Protein AF-A0A344UJJ6-F1 (afdb_monomer)

Solvent-accessible surface area (backbone atoms only — not comparable to full-atom values): 13441 Å² total; per-residue (Å²): 138,89,81,87,84,79,90,80,88,81,85,87,87,80,89,83,91,79,90,83,85,87,83,86,82,86,82,82,92,83,84,84,88,84,90,86,80,86,83,82,77,97,69,90,75,81,81,80,82,74,81,70,75,80,75,75,78,79,76,82,76,77,86,69,76,58,82,85,71,56,74,77,72,67,88,61,58,63,59,53,31,53,53,41,18,63,41,54,74,47,93,35,86,46,71,68,50,46,52,48,44,26,68,74,27,29,56,62,60,29,60,55,36,45,34,71,69,66,45,52,72,75,77,42,32,84,37,51,45,68,70,58,51,55,49,27,62,77,68,72,41,60,34,51,44,70,34,19,47,43,46,52,50,52,47,52,52,48,50,52,33,39,70,64,53,44,88,50,24,61,59,53,37,61,42,59,31,76,93,54,78,60,35,19,46,56,64,36,41,77,38,72,68,36,35,52,55,44,50,52,50,49,50,32,52,65,76,63,63,73,132

Secondary structure (DSSP, 8-state):
----------PPP-------PPPPPP-----------PPPP------------TTGGGSS------GGGS----S-HHHHHHHHHHHHTS---SHHHHHHHHHT---THHHHHHHHTT--TTTTTTTS-HHHHHHHHHHTPPPPHHHHHHHHHHHHHHHHHHHHSGGGHHHHTTS-BGGGTTB-HHHHTTSHHHHHHHHHHHHHHHTT---

Organism: NCBI:txid2202141

Mean predicted aligned error: 15.82 Å

Sequence (211 aa):
MANCWSSKRWPKSASGCRHHGFARSRAAWTGRHDRRAGLPRPGKMPILNRQLPMEAAMSQALFKPDADALPEQPRAPALRFARLSRIIGHKVRSDLELARYVADGADTGLIDHLAGEGLTRKELEFVIPARTLSHRIKKHEKLSRDESERGVRVASLLVLAQQVLGEEAAGWLRQPLRRLDEQSPLQMAQTEQGARLVENLLIQIDEGYVA

InterPro domains:
  IPR011979 Antitoxin Xre [TIGR02293] (85-211)
  IPR024467 Antitoxin Xre/MbcA/ParS-like, toxin-binding domain [PF09722] (161-208)
  IPR046847 Antitoxin Xre-like, helix-turn-helix domain [PF20432] (98-155)

Foldseek 3Di:
DDDDDDDDDDDDDDDDDDDDDDDDDDDDDDDDDDDDDDDDDDDDDDPPPPPDPPPPPPPDDPPDPPPVPPPPDPPPVQQLQVQLCQLQVHRDRDVVRLLVCLQVAGFLCSLVSLVVLVDDVVLLCLLPNPVRSVVCVVVVHGHHSSSSVLSSLSSSQLSLLCVQPNSCSNVQQCAQDVVLVRHGLSRLSSDPVSSVVSSVVSVCSNVVVDD

pLDDT: mean 76.38, std 25.53, range [30.81, 98.5]

Radius of gyration: 30.41 Å; Cα contacts (8 Å, |Δi|>4): 158; chains: 1; bounding box: 67×74×77 Å

Structure (mmCIF, N/CA/C/O backbone):
data_AF-A0A344UJJ6-F1
#
_entry.id   AF-A0A344UJJ6-F1
#
loop_
_atom_site.group_PDB
_atom_site.id
_atom_site.type_symbol
_atom_site.label_atom_id
_atom_site.label_alt_id
_atom_site.label_comp_id
_atom_site.label_asym_id
_atom_site.label_entity_id
_atom_site.label_seq_id
_atom_site.pdbx_PDB_ins_code
_atom_site.Cartn_x
_atom_site.Cartn_y
_atom_site.Cartn_z
_atom_site.occupancy
_atom_site.B_iso_or_equiv
_atom_site.auth_seq_id
_atom_site.auth_comp_id
_atom_site.auth_asym_id
_atom_site.auth_atom_id
_atom_site.pdbx_PDB_model_num
ATOM 1 N N . MET A 1 1 ? 30.897 17.470 -15.909 1.00 37.03 1 MET A N 1
ATOM 2 C CA . MET A 1 1 ? 30.588 16.818 -17.198 1.00 37.03 1 MET A CA 1
ATOM 3 C C . MET A 1 1 ? 29.108 16.489 -17.203 1.00 37.03 1 MET A C 1
ATOM 5 O O . MET A 1 1 ? 28.638 15.854 -16.271 1.00 37.03 1 MET A O 1
ATOM 9 N N . ALA A 1 2 ? 28.386 17.058 -18.164 1.00 36.69 2 ALA A N 1
ATOM 10 C CA . ALA A 1 2 ? 26.937 16.998 -18.307 1.00 36.69 2 ALA A CA 1
ATOM 11 C C . ALA A 1 2 ? 26.485 15.703 -18.996 1.00 36.69 2 ALA A C 1
ATOM 13 O O . ALA A 1 2 ? 27.189 15.240 -19.880 1.00 36.69 2 ALA A O 1
ATOM 14 N N . ASN A 1 3 ? 25.296 15.207 -18.643 1.00 35.28 3 ASN A N 1
ATOM 15 C CA . ASN A 1 3 ? 24.428 14.328 -19.442 1.00 35.28 3 ASN A CA 1
ATOM 16 C C . ASN A 1 3 ? 22.998 14.633 -18.945 1.00 35.28 3 ASN A C 1
ATOM 18 O O . ASN A 1 3 ? 22.653 14.252 -17.837 1.00 35.28 3 ASN A O 1
ATOM 22 N N . CYS A 1 4 ? 22.192 15.525 -19.530 1.00 30.81 4 CYS A N 1
ATOM 23 C CA . CYS A 1 4 ? 21.679 15.622 -20.900 1.00 30.81 4 CYS A CA 1
ATOM 24 C C . CYS A 1 4 ? 20.851 14.392 -21.311 1.00 30.81 4 CYS A C 1
ATOM 26 O O . CYS A 1 4 ? 21.274 13.586 -22.132 1.00 30.81 4 CYS A O 1
ATOM 28 N N . TRP A 1 5 ? 19.650 14.258 -20.737 1.00 34.66 5 TRP A N 1
ATOM 29 C CA . TRP A 1 5 ? 18.584 13.463 -21.345 1.00 34.66 5 TRP A CA 1
ATOM 30 C C . TRP A 1 5 ? 17.648 14.383 -22.125 1.00 34.66 5 TRP A C 1
ATOM 32 O O . TRP A 1 5 ? 16.979 15.266 -21.592 1.00 34.66 5 TRP A O 1
ATOM 42 N N . SER A 1 6 ? 17.736 14.199 -23.437 1.00 33.12 6 SER A N 1
ATOM 43 C CA . SER A 1 6 ? 17.148 14.996 -24.499 1.00 33.12 6 SER A CA 1
ATOM 44 C C . SER A 1 6 ? 15.635 14.794 -24.588 1.00 33.12 6 SER A C 1
ATOM 46 O O . SER A 1 6 ? 15.123 13.675 -24.549 1.00 33.12 6 SER A O 1
ATOM 48 N N . SER A 1 7 ? 14.929 15.906 -24.757 1.00 40.22 7 SER A N 1
ATOM 49 C CA . SER A 1 7 ? 13.508 15.993 -25.056 1.00 40.22 7 SER A CA 1
ATOM 50 C C . SER A 1 7 ? 13.191 15.377 -26.424 1.00 40.22 7 SER A C 1
ATOM 52 O O . SER A 1 7 ? 13.615 15.874 -27.465 1.00 40.22 7 SER A O 1
ATOM 54 N N . LYS A 1 8 ? 12.371 14.319 -26.455 1.00 36.88 8 LYS A N 1
ATOM 55 C CA . LYS A 1 8 ? 11.739 13.845 -27.696 1.00 36.88 8 LYS A CA 1
ATOM 56 C C . LYS A 1 8 ? 10.236 14.091 -27.659 1.00 36.88 8 LYS A C 1
ATOM 58 O O . LYS A 1 8 ? 9.458 13.3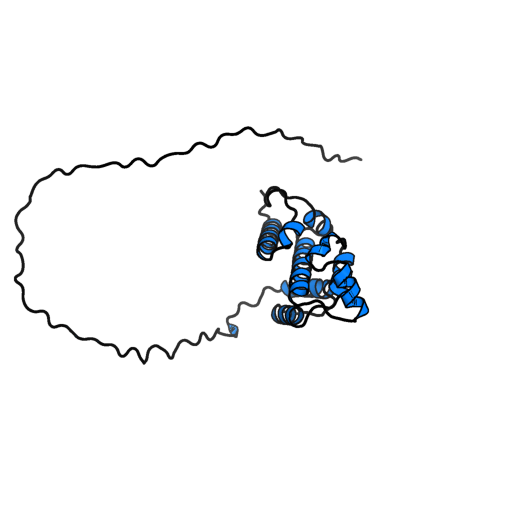23 -27.109 1.00 36.88 8 LYS A O 1
ATOM 63 N N . ARG A 1 9 ? 9.859 15.201 -28.291 1.00 34.03 9 ARG A N 1
ATOM 64 C CA . ARG A 1 9 ? 8.507 15.559 -28.731 1.00 34.03 9 ARG A CA 1
ATOM 65 C C . ARG A 1 9 ? 8.073 14.584 -29.835 1.00 34.03 9 ARG A C 1
ATOM 67 O O . ARG A 1 9 ? 8.786 14.464 -30.825 1.00 34.03 9 ARG A O 1
ATOM 74 N N . TRP A 1 10 ? 6.925 13.923 -29.681 1.00 33.66 10 TRP A N 1
ATOM 75 C CA . TRP A 1 10 ? 6.302 13.094 -30.726 1.00 33.66 10 TRP A CA 1
ATOM 76 C C . TRP A 1 10 ? 4.916 13.637 -31.124 1.00 33.66 10 TRP A C 1
ATOM 78 O O . TRP A 1 10 ? 4.274 14.300 -30.305 1.00 33.66 10 TRP A O 1
ATOM 88 N N . PRO A 1 11 ? 4.476 13.432 -32.383 1.00 32.62 11 PRO A N 1
ATOM 89 C CA . PRO A 1 11 ? 3.376 14.171 -32.996 1.00 32.62 11 PRO A CA 1
ATOM 90 C C . PRO A 1 11 ? 1.996 13.521 -32.800 1.00 32.62 11 PRO A C 1
ATOM 92 O O . PRO A 1 11 ? 1.871 12.335 -32.506 1.00 32.62 11 PRO A O 1
ATOM 95 N N . LYS A 1 12 ? 0.958 14.348 -32.983 1.00 33.66 12 LYS A N 1
ATOM 96 C CA . LYS A 1 12 ? -0.473 14.031 -32.859 1.00 33.66 12 LYS A CA 1
ATOM 97 C C . LYS A 1 12 ? -0.954 13.064 -33.954 1.00 33.66 12 LYS A C 1
ATOM 99 O O . LYS A 1 12 ? -0.529 13.157 -35.101 1.00 33.66 12 LYS A O 1
ATOM 104 N N . SER A 1 13 ? -1.867 12.177 -33.568 1.00 36.19 13 SER A N 1
ATOM 105 C CA . SER A 1 13 ? -2.539 11.157 -34.378 1.00 36.19 13 SER A CA 1
ATOM 106 C C . SER A 1 13 ? -3.655 11.714 -35.277 1.00 36.19 13 SER A C 1
ATOM 108 O O . SER A 1 13 ? -4.274 12.730 -34.960 1.00 36.19 13 SER A O 1
ATOM 110 N N . ALA A 1 14 ? -3.956 10.990 -36.363 1.00 32.59 14 ALA A N 1
ATOM 111 C CA . ALA A 1 14 ? -5.193 11.108 -37.138 1.00 32.59 14 ALA A CA 1
ATOM 112 C C . ALA A 1 14 ? -5.744 9.707 -37.498 1.00 32.59 14 ALA A C 1
ATOM 114 O O . ALA A 1 14 ? -5.115 8.946 -38.226 1.00 32.59 14 ALA A O 1
ATOM 115 N N . SER A 1 15 ? -6.885 9.390 -36.874 1.00 38.78 15 SER A N 1
ATOM 116 C CA . SER A 1 15 ? -8.083 8.660 -37.343 1.00 38.78 15 SER A CA 1
ATOM 117 C C . SER A 1 15 ? -8.029 7.600 -38.464 1.00 38.78 15 SER A C 1
ATOM 119 O O . SER A 1 15 ? -7.635 7.865 -39.596 1.00 38.78 15 SER A O 1
ATOM 121 N N . GLY A 1 16 ? -8.689 6.456 -38.203 1.00 30.94 16 GLY A N 1
ATOM 122 C CA . GLY A 1 16 ? -9.274 5.616 -39.259 1.00 30.94 16 GLY A CA 1
ATOM 123 C C . GLY A 1 16 ? -9.701 4.202 -38.841 1.00 30.94 16 GLY A C 1
ATOM 124 O O . GLY A 1 16 ? -9.012 3.244 -39.167 1.00 30.94 16 GLY A O 1
ATOM 125 N N . CYS A 1 17 ? -10.862 4.046 -38.193 1.00 31.98 17 CYS A N 1
ATOM 126 C CA . CYS A 1 17 ? -11.527 2.743 -38.040 1.00 31.98 17 CYS A CA 1
ATOM 127 C C . CYS A 1 17 ? -12.340 2.409 -39.304 1.00 31.98 17 CYS A C 1
ATOM 129 O O . CYS A 1 17 ? -13.147 3.226 -39.750 1.00 31.98 17 CYS A O 1
ATOM 131 N N . ARG A 1 18 ? -12.178 1.201 -39.861 1.00 35.22 18 ARG A N 1
ATOM 132 C CA . ARG A 1 18 ? -13.075 0.631 -40.881 1.00 35.22 18 ARG A CA 1
ATOM 133 C C . ARG A 1 18 ? -13.462 -0.803 -40.519 1.00 35.22 18 ARG A C 1
ATOM 135 O O . ARG A 1 18 ? -12.611 -1.630 -40.212 1.00 35.22 18 ARG A O 1
ATOM 142 N N . HIS A 1 19 ? -14.769 -1.051 -40.562 1.00 35.38 19 HIS A N 1
ATOM 143 C CA . HIS A 1 19 ? -15.435 -2.337 -40.375 1.00 35.38 19 HIS A CA 1
ATOM 144 C C . HIS A 1 19 ? -15.245 -3.253 -41.593 1.00 35.38 19 HIS A C 1
ATOM 146 O O . HIS A 1 19 ? -15.374 -2.791 -42.726 1.00 35.38 19 HIS A O 1
ATOM 152 N N . HIS A 1 20 ? -15.055 -4.557 -41.366 1.00 35.50 20 HIS A N 1
ATOM 153 C CA . HIS A 1 20 ? -15.231 -5.584 -42.397 1.00 35.50 20 HIS A CA 1
ATOM 154 C C . HIS A 1 20 ? -16.380 -6.530 -42.037 1.00 35.50 20 HIS A C 1
ATOM 156 O O . HIS A 1 20 ? -16.407 -7.132 -40.965 1.00 35.50 20 HIS A O 1
ATOM 162 N N . GLY A 1 21 ? -17.344 -6.608 -42.959 1.00 31.77 21 GLY A N 1
ATOM 163 C CA . GLY A 1 21 ? -18.509 -7.481 -42.916 1.00 31.77 21 GLY A CA 1
ATOM 164 C C . GLY A 1 21 ? -18.205 -8.913 -43.362 1.00 31.77 21 GLY A C 1
ATOM 165 O O . GLY A 1 21 ? -17.334 -9.163 -44.192 1.00 31.77 21 GLY A O 1
ATOM 166 N N . PHE A 1 22 ? -18.971 -9.847 -42.801 1.00 31.22 22 PHE A N 1
ATOM 167 C CA . PHE A 1 22 ? -18.938 -11.278 -43.089 1.00 31.22 22 PHE A CA 1
ATOM 168 C C . PHE A 1 22 ? -19.845 -11.606 -44.289 1.00 31.22 22 PHE A C 1
ATOM 170 O O . PHE A 1 22 ? -21.060 -11.406 -44.229 1.00 31.22 22 PHE A O 1
ATOM 177 N N . ALA A 1 23 ? -19.269 -12.142 -45.368 1.00 35.50 23 ALA A N 1
ATOM 178 C CA . ALA A 1 23 ? -19.998 -12.666 -46.522 1.00 35.50 23 ALA A CA 1
ATOM 179 C C . ALA A 1 23 ? -20.348 -14.153 -46.318 1.00 35.50 23 ALA A C 1
ATOM 181 O O . ALA A 1 23 ? -19.487 -14.969 -45.995 1.00 35.50 23 ALA A O 1
ATOM 182 N N . ARG A 1 24 ? -21.623 -14.515 -46.524 1.00 34.66 24 ARG A N 1
ATOM 183 C CA . ARG A 1 24 ? -22.104 -15.907 -46.567 1.00 34.66 24 ARG A CA 1
ATOM 184 C C . ARG A 1 24 ? -21.959 -16.447 -47.989 1.00 34.66 24 ARG A C 1
ATOM 186 O O . ARG A 1 24 ? -22.612 -15.930 -48.892 1.00 34.66 24 ARG A O 1
ATOM 193 N N . SER A 1 25 ? -21.195 -17.523 -48.168 1.00 33.84 25 SER A N 1
ATOM 194 C CA . SER A 1 25 ? -21.176 -18.292 -49.419 1.00 33.84 25 SER A CA 1
ATOM 195 C C . SER A 1 25 ? -22.074 -19.522 -49.311 1.00 33.84 25 SER A C 1
ATOM 197 O O . SER A 1 25 ? -21.877 -20.384 -48.457 1.00 33.84 25 SER A O 1
ATOM 199 N N . ARG A 1 26 ? -23.073 -19.581 -50.198 1.00 34.94 26 ARG A N 1
ATOM 200 C CA . ARG A 1 26 ? -23.853 -20.777 -50.533 1.00 34.94 26 ARG A CA 1
ATOM 201 C C . ARG A 1 26 ? -23.037 -21.607 -51.521 1.00 34.94 26 ARG A C 1
ATOM 203 O O . ARG A 1 26 ? -22.656 -21.078 -52.559 1.00 34.94 26 ARG A O 1
ATOM 210 N N . ALA A 1 27 ? -22.835 -22.890 -51.240 1.00 36.38 27 ALA A N 1
ATOM 211 C CA . ALA A 1 27 ? -22.372 -23.851 -52.235 1.00 36.38 27 ALA A CA 1
ATOM 212 C C . ALA A 1 27 ? -23.462 -24.900 -52.460 1.00 36.38 27 ALA A C 1
ATOM 214 O O . ALA A 1 27 ? -23.989 -25.501 -51.523 1.00 36.38 27 ALA A O 1
ATOM 215 N N . ALA A 1 28 ? -23.836 -25.011 -53.729 1.00 34.47 28 ALA A N 1
ATOM 216 C CA . ALA A 1 28 ? -24.931 -25.797 -54.249 1.00 34.47 28 ALA A CA 1
ATOM 217 C C . ALA A 1 28 ? -24.585 -27.288 -54.344 1.00 34.47 28 ALA A C 1
ATOM 219 O O . ALA A 1 28 ? -23.447 -27.686 -54.579 1.00 34.47 28 ALA A O 1
ATOM 220 N N . TRP A 1 29 ? -25.634 -28.089 -54.191 1.00 31.80 29 TRP A N 1
ATOM 221 C CA . TRP A 1 29 ? -25.681 -29.525 -54.405 1.00 31.80 29 TRP A CA 1
ATOM 222 C C . TRP A 1 29 ? -25.605 -29.896 -55.891 1.00 31.80 29 TRP A C 1
ATOM 224 O O . TRP A 1 29 ? -26.448 -29.462 -56.669 1.00 31.80 29 TRP A O 1
ATOM 234 N N . THR A 1 30 ? -24.688 -30.800 -56.237 1.00 40.25 30 THR A N 1
ATOM 235 C CA . THR A 1 30 ? -24.755 -31.748 -57.370 1.00 40.25 30 THR A CA 1
ATOM 236 C C . THR A 1 30 ? -23.859 -32.936 -56.977 1.00 40.25 30 THR A C 1
ATOM 238 O O . THR A 1 30 ? -22.789 -32.701 -56.438 1.00 40.25 30 THR A O 1
ATOM 241 N N . GLY A 1 31 ? -24.148 -34.225 -57.125 1.00 33.94 31 GLY A N 1
ATOM 242 C CA . GLY A 1 31 ? -25.310 -35.005 -57.516 1.00 33.94 31 GLY A CA 1
ATOM 243 C C . GLY A 1 31 ? -24.887 -36.489 -57.564 1.00 33.94 31 GLY A C 1
ATOM 244 O O . GLY A 1 31 ? -23.700 -36.795 -57.605 1.00 33.94 31 GLY A O 1
ATOM 245 N N . ARG A 1 32 ? -25.890 -37.370 -57.671 1.00 34.81 32 ARG A N 1
ATOM 246 C CA . ARG A 1 32 ? -25.845 -38.751 -58.197 1.00 34.81 32 ARG A CA 1
ATOM 247 C C . ARG A 1 32 ? -25.599 -39.916 -57.216 1.00 34.81 32 ARG A C 1
ATOM 249 O O . ARG A 1 32 ? -24.498 -40.224 -56.790 1.00 34.81 32 ARG A O 1
ATOM 256 N N . HIS A 1 33 ? -26.728 -40.585 -56.988 1.00 36.38 33 HIS A N 1
ATOM 257 C CA . HIS A 1 33 ? -26.991 -41.933 -56.494 1.00 36.38 33 HIS A CA 1
ATOM 258 C C . HIS A 1 33 ? -25.917 -43.001 -56.733 1.00 36.38 33 HIS A C 1
ATOM 260 O O . HIS A 1 33 ? -25.584 -43.293 -57.881 1.00 36.38 33 HIS A O 1
ATOM 266 N N . ASP A 1 34 ? -25.599 -43.724 -55.660 1.00 40.72 34 ASP A N 1
ATOM 267 C CA . ASP A 1 34 ? -25.296 -45.149 -55.725 1.00 40.72 34 ASP A CA 1
ATOM 268 C C . ASP A 1 34 ? -26.335 -45.924 -54.894 1.00 40.72 34 ASP A C 1
ATOM 270 O O . ASP A 1 34 ? -26.638 -45.579 -53.748 1.00 40.72 34 ASP A O 1
ATOM 274 N N . ARG A 1 35 ? -26.958 -46.928 -55.518 1.00 41.41 35 ARG A N 1
ATOM 275 C CA . ARG A 1 35 ? -27.893 -47.865 -54.890 1.00 41.41 35 ARG A CA 1
ATOM 276 C C . ARG A 1 35 ? -27.153 -49.188 -54.750 1.00 41.41 35 ARG A C 1
ATOM 278 O O . ARG A 1 35 ? -26.940 -49.831 -55.772 1.00 41.41 35 ARG A O 1
ATOM 285 N N . ARG A 1 36 ? -26.912 -49.631 -53.510 1.00 38.84 36 ARG A N 1
ATOM 286 C CA . ARG A 1 36 ? -27.029 -51.026 -53.013 1.00 38.84 36 ARG A CA 1
ATOM 287 C C . ARG A 1 36 ? -26.190 -51.200 -51.741 1.00 38.84 36 ARG A C 1
ATOM 289 O O . ARG A 1 36 ? -25.001 -51.462 -51.815 1.00 38.84 36 ARG A O 1
ATOM 296 N N . ALA A 1 37 ? -26.838 -51.159 -50.582 1.00 39.84 37 ALA A N 1
ATOM 297 C CA . ALA A 1 37 ? -26.461 -51.964 -49.417 1.00 39.84 37 ALA A CA 1
ATOM 298 C C . ALA A 1 37 ? -27.682 -52.036 -48.487 1.00 39.84 37 ALA A C 1
ATOM 300 O O . ALA A 1 37 ? -28.328 -51.024 -48.226 1.00 39.84 37 ALA A O 1
ATOM 301 N N . GLY A 1 38 ? -28.068 -53.252 -48.107 1.00 37.88 38 GLY A N 1
ATOM 302 C CA . GLY A 1 38 ? -29.363 -53.579 -47.513 1.00 37.88 38 GLY A CA 1
ATOM 303 C C . GLY A 1 38 ? -29.645 -52.929 -46.156 1.00 37.88 38 GLY A C 1
ATOM 304 O O . GLY A 1 38 ? -28.777 -52.831 -45.295 1.00 37.88 38 GLY A O 1
ATOM 305 N N . LEU A 1 39 ? -30.907 -52.545 -45.963 1.00 43.66 39 LEU A N 1
ATOM 306 C CA . LEU A 1 39 ? -31.469 -52.151 -44.672 1.00 43.66 39 LEU A CA 1
ATOM 307 C C . LEU A 1 39 ? -31.635 -53.396 -43.777 1.00 43.66 39 LEU A C 1
ATOM 309 O O . LEU A 1 39 ? -32.299 -54.346 -44.207 1.00 43.66 39 LEU A O 1
ATOM 313 N N . PRO A 1 40 ? -31.116 -53.418 -42.537 1.00 43.00 40 PRO A N 1
ATOM 314 C CA . PRO A 1 40 ? -31.496 -54.444 -41.576 1.00 43.00 40 PRO A CA 1
ATOM 315 C C . PRO A 1 40 ? -32.896 -54.155 -41.004 1.00 43.00 40 PRO A C 1
ATOM 317 O O . PRO A 1 40 ? -33.265 -53.013 -40.730 1.00 43.00 40 PRO A O 1
ATOM 320 N N . ARG A 1 41 ? -33.694 -55.219 -40.856 1.00 47.81 41 ARG A N 1
ATOM 321 C CA . ARG A 1 41 ? -35.070 -55.213 -40.325 1.00 47.81 41 ARG A CA 1
ATOM 322 C C . ARG A 1 41 ? -35.108 -54.845 -38.828 1.00 47.81 41 ARG A C 1
ATOM 324 O O . ARG A 1 41 ? -34.148 -55.145 -38.120 1.00 47.81 41 ARG A O 1
ATOM 331 N N . PRO A 1 42 ? -36.220 -54.283 -38.312 1.00 39.94 42 PRO A N 1
ATOM 332 C CA . PRO A 1 42 ? -36.334 -53.906 -36.907 1.00 39.94 42 PRO A CA 1
ATOM 333 C C . PRO A 1 42 ? -36.549 -55.153 -36.037 1.00 39.94 42 PRO A C 1
ATOM 335 O O . PRO A 1 42 ? -37.642 -55.714 -35.973 1.00 39.94 42 PRO A O 1
ATOM 338 N N . GLY A 1 43 ? -35.481 -55.600 -35.378 1.00 42.12 43 GLY A N 1
ATOM 339 C CA . GLY A 1 43 ? -35.502 -56.610 -34.323 1.00 42.12 43 GLY A CA 1
ATOM 340 C C . GLY A 1 43 ? -35.271 -55.945 -32.969 1.00 42.12 43 GLY A C 1
ATOM 341 O O . GLY A 1 43 ? -34.330 -55.176 -32.807 1.00 42.12 43 GLY A O 1
ATOM 342 N N . LYS A 1 44 ? -36.167 -56.219 -32.020 1.00 47.12 44 LYS A N 1
ATOM 343 C CA . LYS A 1 44 ? -36.218 -55.695 -30.647 1.00 47.12 44 LYS A CA 1
ATOM 344 C C . LYS A 1 44 ? -34.834 -55.661 -29.975 1.00 47.12 44 LYS A C 1
ATOM 346 O O . LYS A 1 44 ? -34.227 -56.712 -29.790 1.00 47.12 44 LYS A O 1
ATOM 351 N N . MET A 1 45 ? -34.381 -54.485 -29.539 1.00 36.38 45 MET A N 1
ATOM 352 C CA . MET A 1 45 ? -33.285 -54.378 -28.571 1.00 36.38 45 MET A CA 1
ATOM 353 C C . MET A 1 45 ? -33.864 -54.346 -27.151 1.00 36.38 45 MET A C 1
ATOM 355 O O . MET A 1 45 ? -34.775 -53.553 -26.898 1.00 36.38 45 MET A O 1
ATOM 359 N N . PRO A 1 46 ? -33.379 -55.181 -26.216 1.00 45.97 46 PRO A N 1
ATOM 360 C CA . PRO A 1 46 ? -33.745 -55.045 -24.818 1.00 45.97 46 PRO A CA 1
ATOM 361 C C . PRO A 1 46 ? -33.146 -53.744 -24.273 1.00 45.97 46 PRO A C 1
ATOM 363 O O . PRO A 1 46 ? -31.956 -53.474 -24.433 1.00 45.97 46 PRO A O 1
ATOM 366 N N . ILE A 1 47 ? -33.985 -52.939 -23.622 1.00 47.88 47 ILE A N 1
ATOM 367 C CA . ILE A 1 47 ? -33.551 -51.810 -22.801 1.00 47.88 47 ILE A CA 1
ATOM 368 C C . ILE A 1 47 ? -32.768 -52.419 -21.637 1.00 47.88 47 ILE A C 1
ATOM 370 O O . ILE A 1 47 ? -33.363 -52.938 -20.691 1.00 47.88 47 ILE A O 1
ATOM 374 N N . LEU A 1 48 ? -31.436 -52.417 -21.714 1.00 43.56 48 LEU A N 1
ATOM 375 C CA . LEU A 1 48 ? -30.619 -52.783 -20.565 1.00 43.56 48 LEU A CA 1
ATOM 376 C C . LEU A 1 48 ? -30.659 -51.609 -19.584 1.00 43.56 48 LEU A C 1
ATOM 378 O O . LEU A 1 48 ? -29.903 -50.645 -19.682 1.00 43.56 48 LEU A O 1
ATOM 382 N N . ASN A 1 49 ? -31.615 -51.698 -18.667 1.00 53.81 49 ASN A N 1
ATOM 383 C CA . ASN A 1 49 ? -31.765 -50.839 -17.510 1.00 53.81 49 ASN A CA 1
ATOM 384 C C . ASN A 1 49 ? -30.514 -50.962 -16.627 1.00 53.81 49 ASN A C 1
ATOM 386 O O . ASN A 1 49 ? -30.392 -51.901 -15.843 1.00 53.81 49 ASN A O 1
ATOM 390 N N . ARG A 1 50 ? -29.559 -50.042 -16.778 1.00 53.97 50 ARG A N 1
ATOM 391 C CA . ARG A 1 50 ? -28.403 -49.920 -15.885 1.00 53.97 50 ARG A CA 1
ATOM 392 C C . ARG A 1 50 ? -28.540 -48.633 -15.081 1.00 53.97 50 ARG A C 1
ATOM 394 O O . ARG A 1 50 ? -27.771 -47.696 -15.266 1.00 53.97 50 ARG A O 1
ATOM 401 N N . GLN A 1 51 ? -29.520 -48.591 -14.179 1.00 56.47 51 GLN A N 1
ATOM 402 C CA . GLN A 1 51 ? -29.444 -47.679 -13.041 1.00 56.47 51 GLN A CA 1
ATOM 403 C C . GLN A 1 51 ? -28.222 -48.098 -12.217 1.00 56.47 51 GLN A C 1
ATOM 405 O O . GLN A 1 51 ? -28.252 -49.075 -11.472 1.00 56.47 51 GLN A O 1
ATOM 410 N N . LEU A 1 52 ? -27.117 -47.379 -12.396 1.00 54.09 52 LEU A N 1
ATOM 411 C CA . LEU A 1 52 ? -26.063 -47.335 -11.393 1.00 54.09 52 LEU A CA 1
ATOM 412 C C . LEU A 1 52 ? -26.643 -46.601 -10.170 1.00 54.09 52 LEU A C 1
ATOM 414 O O . LEU A 1 52 ? -27.240 -45.535 -10.351 1.00 54.09 52 LEU A O 1
ATOM 418 N N . PRO A 1 53 ? -26.514 -47.136 -8.943 1.00 51.19 53 PRO A N 1
ATOM 419 C CA . PRO A 1 53 ? -26.954 -46.429 -7.750 1.00 51.19 53 PRO A CA 1
ATOM 420 C C . PRO A 1 53 ? -26.077 -45.185 -7.567 1.00 51.19 53 PRO A C 1
ATOM 422 O O . PRO A 1 53 ? -24.896 -45.271 -7.242 1.00 51.19 53 PRO A O 1
ATOM 425 N N . MET A 1 54 ? -26.672 -44.018 -7.801 1.00 52.38 54 MET A N 1
ATOM 426 C CA . MET A 1 54 ? -26.050 -42.691 -7.697 1.00 52.38 54 MET A CA 1
ATOM 427 C C . MET A 1 54 ? -25.674 -42.271 -6.261 1.00 52.38 54 MET A C 1
ATOM 429 O O . MET A 1 54 ? -25.165 -41.175 -6.064 1.00 52.38 54 MET A O 1
ATOM 433 N N . GLU A 1 55 ? -25.879 -43.141 -5.267 1.00 51.22 55 GLU A N 1
ATOM 434 C CA . GLU A 1 55 ? -25.641 -42.854 -3.844 1.00 51.22 55 GLU A CA 1
ATOM 435 C C . GLU A 1 55 ? -24.197 -43.124 -3.381 1.00 51.22 55 GLU A C 1
ATOM 437 O O . GLU A 1 55 ? -23.732 -42.499 -2.435 1.00 51.22 55 GLU A O 1
ATOM 442 N N . ALA A 1 56 ? -23.431 -43.995 -4.050 1.00 47.31 56 ALA A N 1
ATOM 443 C CA . ALA A 1 56 ? -22.088 -44.367 -3.570 1.00 47.31 56 ALA A CA 1
ATOM 444 C C . ALA A 1 56 ? -20.945 -43.475 -4.101 1.00 47.31 56 ALA A C 1
ATOM 446 O O . ALA A 1 56 ? -19.820 -43.552 -3.610 1.00 47.31 56 ALA A O 1
ATOM 447 N N . ALA A 1 57 ? -21.204 -42.619 -5.096 1.00 48.62 57 ALA A N 1
ATOM 448 C CA . ALA A 1 57 ? -20.169 -41.787 -5.723 1.00 48.62 57 ALA A CA 1
ATOM 449 C C . ALA A 1 57 ? -19.921 -40.446 -5.003 1.00 48.62 57 ALA A C 1
ATOM 451 O O . ALA A 1 57 ? -18.993 -39.724 -5.359 1.00 48.62 57 ALA A O 1
ATOM 452 N N . MET A 1 58 ? -20.721 -40.103 -3.987 1.00 53.22 58 MET A N 1
ATOM 453 C CA . MET A 1 58 ? -20.654 -38.802 -3.307 1.00 53.22 58 MET A CA 1
ATOM 454 C C . MET A 1 58 ? -19.810 -38.785 -2.021 1.00 53.22 58 MET A C 1
ATOM 456 O O . MET A 1 58 ? -19.877 -37.810 -1.277 1.00 53.22 58 MET A O 1
ATOM 460 N N . SER A 1 59 ? -18.998 -39.812 -1.732 1.00 57.59 59 SER A N 1
ATOM 461 C CA . SER A 1 59 ? -18.273 -39.867 -0.444 1.00 57.59 59 SER A CA 1
ATOM 462 C C . SER A 1 59 ? -16.749 -39.954 -0.486 1.00 57.59 59 SER A C 1
ATOM 464 O O . SER A 1 59 ? -16.147 -39.971 0.583 1.00 57.59 59 SER A O 1
ATOM 466 N N . GLN A 1 60 ? -16.075 -39.951 -1.639 1.00 59.28 60 GLN A N 1
ATOM 467 C CA . GLN A 1 60 ? -14.605 -40.046 -1.646 1.00 59.28 60 GLN A CA 1
ATOM 468 C C . GLN A 1 60 ? -13.939 -39.191 -2.722 1.00 59.28 60 GLN A C 1
ATOM 470 O O . GLN A 1 60 ? -13.422 -39.695 -3.709 1.00 59.28 60 GLN A O 1
ATOM 475 N N . ALA A 1 61 ? -13.898 -37.884 -2.478 1.00 56.56 61 ALA A N 1
ATOM 476 C CA . ALA A 1 61 ? -12.757 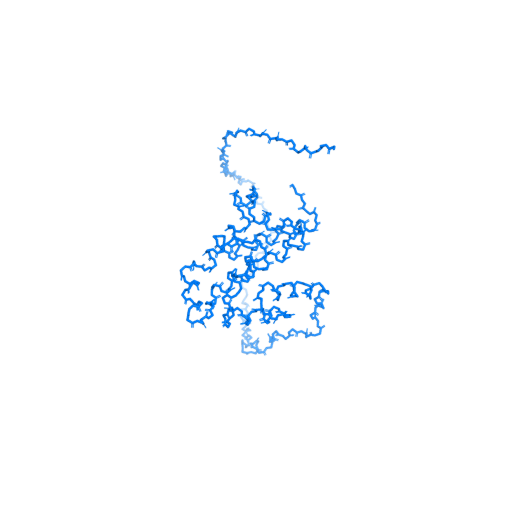-37.053 -2.856 1.00 56.56 61 ALA A CA 1
ATOM 477 C C . ALA A 1 61 ? -12.780 -35.769 -2.018 1.00 56.56 61 ALA A C 1
ATOM 479 O O . ALA A 1 61 ? -12.948 -34.665 -2.531 1.00 56.56 61 ALA A O 1
ATOM 480 N N . LEU A 1 62 ? -12.634 -35.908 -0.696 1.00 62.91 62 LEU A N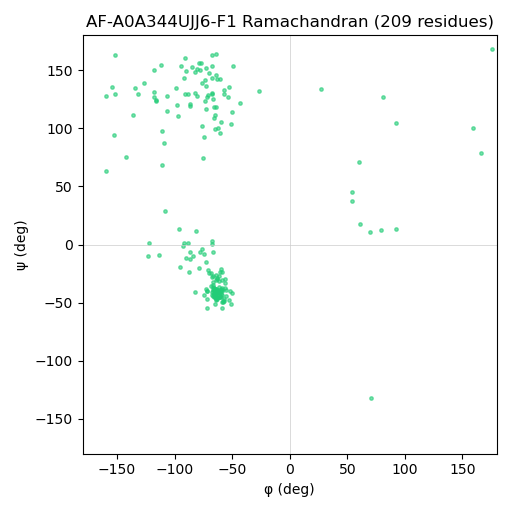 1
ATOM 481 C CA . LEU A 1 62 ? -12.130 -34.795 0.103 1.00 62.91 62 LEU A CA 1
ATOM 482 C C . LEU A 1 62 ? -10.742 -34.488 -0.458 1.00 62.91 62 LEU A C 1
ATOM 484 O O . LEU A 1 62 ? -9.825 -35.285 -0.272 1.00 62.91 62 LEU A O 1
ATOM 488 N N . PHE A 1 63 ? -10.613 -33.390 -1.206 1.00 70.88 63 PHE A N 1
ATOM 489 C CA . PHE A 1 63 ? -9.319 -32.863 -1.622 1.00 70.88 63 PHE A CA 1
ATOM 490 C C . PHE A 1 63 ? -8.444 -32.749 -0.369 1.00 70.88 63 PHE A C 1
ATOM 492 O O . PHE A 1 63 ? -8.664 -31.887 0.481 1.00 70.88 63 PHE A O 1
ATOM 499 N N . LYS A 1 64 ? -7.509 -33.688 -0.219 1.00 66.81 64 LYS A N 1
ATOM 500 C CA . LYS A 1 64 ? -6.541 -33.737 0.868 1.00 66.81 64 LYS A CA 1
ATOM 501 C C . LYS A 1 64 ? -5.205 -33.402 0.217 1.00 66.81 64 LYS A C 1
ATOM 503 O O . LYS A 1 64 ? -4.567 -34.316 -0.304 1.00 66.81 64 LYS A O 1
ATOM 508 N N . PRO A 1 65 ? -4.847 -32.109 0.117 1.00 67.50 65 PRO A N 1
ATOM 509 C CA . PRO A 1 65 ? -3.560 -31.744 -0.444 1.00 67.50 65 PRO A CA 1
ATOM 510 C C . PRO A 1 65 ? -2.496 -32.446 0.393 1.00 67.50 65 PRO A C 1
ATOM 512 O O . PRO A 1 65 ? -2.561 -32.428 1.624 1.00 67.50 65 PRO A O 1
ATOM 515 N N . ASP A 1 66 ? -1.580 -33.132 -0.278 1.00 67.00 66 ASP A N 1
ATOM 516 C CA . ASP A 1 66 ? -0.454 -33.761 0.387 1.00 67.00 66 ASP A CA 1
ATOM 517 C C . ASP A 1 66 ? 0.396 -32.632 0.984 1.00 67.00 66 ASP A C 1
ATOM 519 O O . ASP A 1 66 ? 0.905 -31.777 0.255 1.00 67.00 66 ASP A O 1
ATOM 523 N N . ALA A 1 67 ? 0.422 -32.542 2.316 1.00 61.47 67 ALA A N 1
ATOM 524 C CA . ALA A 1 67 ? 1.013 -31.405 3.023 1.00 61.47 67 ALA A CA 1
ATOM 525 C C . ALA A 1 67 ? 2.514 -31.276 2.721 1.00 61.47 67 ALA A C 1
ATOM 527 O O . ALA A 1 67 ? 3.041 -30.165 2.716 1.00 61.47 67 ALA A O 1
ATOM 528 N N . ASP A 1 68 ? 3.152 -32.402 2.392 1.00 60.69 68 ASP A N 1
ATOM 529 C CA . ASP A 1 68 ? 4.566 -32.498 2.040 1.00 60.69 68 ASP A CA 1
ATOM 530 C C . ASP A 1 68 ? 4.829 -32.239 0.543 1.00 60.69 68 ASP A C 1
ATOM 532 O O . ASP A 1 68 ? 5.972 -32.029 0.144 1.00 60.69 68 ASP A O 1
ATOM 536 N N . ALA A 1 69 ? 3.785 -32.215 -0.299 1.00 57.50 69 ALA A N 1
ATOM 537 C CA . ALA A 1 69 ? 3.895 -31.945 -1.737 1.00 57.50 69 ALA A CA 1
ATOM 538 C C . ALA A 1 69 ? 3.719 -30.464 -2.096 1.00 57.50 69 ALA A C 1
ATOM 540 O O . ALA A 1 69 ? 3.746 -30.109 -3.279 1.00 57.50 69 ALA A O 1
ATOM 541 N N . LEU A 1 70 ? 3.520 -29.587 -1.106 1.00 53.56 70 LEU A N 1
ATOM 542 C CA . LEU A 1 70 ? 3.577 -28.156 -1.361 1.00 53.56 70 LEU A CA 1
ATOM 543 C C . LEU A 1 70 ? 5.023 -27.824 -1.743 1.00 53.56 70 LEU A C 1
ATOM 545 O O . LEU A 1 70 ? 5.915 -28.045 -0.922 1.00 53.56 70 LEU A O 1
ATOM 549 N N . PRO A 1 71 ? 5.283 -27.321 -2.965 1.00 55.59 71 PRO A N 1
ATOM 550 C CA . PRO A 1 71 ? 6.623 -26.887 -3.316 1.00 55.59 71 PRO A CA 1
ATOM 551 C C . PRO A 1 71 ? 7.076 -25.901 -2.243 1.00 55.59 71 PRO A C 1
ATOM 553 O O . PRO A 1 71 ? 6.337 -24.964 -1.921 1.00 55.59 71 PRO A O 1
ATOM 556 N N . GLU A 1 72 ? 8.251 -26.149 -1.656 1.00 53.03 72 GLU A N 1
ATOM 557 C CA . GLU A 1 72 ? 8.868 -25.218 -0.719 1.00 53.03 72 GLU A CA 1
ATOM 558 C C . GLU A 1 72 ? 8.851 -23.854 -1.409 1.00 53.03 72 GLU A C 1
ATOM 560 O O . GLU A 1 72 ? 9.426 -23.688 -2.491 1.00 53.03 72 GLU A O 1
ATOM 565 N N . GLN A 1 73 ? 8.084 -22.910 -0.852 1.00 53.03 73 GLN A N 1
ATOM 566 C CA . GLN A 1 73 ? 8.012 -21.572 -1.421 1.00 53.03 73 GLN A CA 1
ATOM 567 C C . GLN A 1 73 ? 9.457 -21.076 -1.560 1.00 53.03 73 GLN A C 1
ATOM 569 O O . GLN A 1 73 ? 10.247 -21.305 -0.637 1.00 53.03 73 GLN A O 1
ATOM 574 N N . PRO A 1 74 ? 9.840 -20.461 -2.699 1.00 50.28 74 PRO A N 1
ATOM 575 C CA . PRO A 1 74 ? 11.223 -20.041 -2.936 1.00 50.28 74 PRO A CA 1
ATOM 576 C C . PRO A 1 74 ? 11.732 -19.267 -1.719 1.00 50.28 74 PRO A C 1
ATOM 578 O O . PRO A 1 74 ? 10.936 -18.679 -1.019 1.00 50.28 74 PRO A O 1
ATOM 581 N N . ARG A 1 75 ? 13.030 -19.214 -1.410 1.00 50.84 75 ARG A N 1
ATOM 582 C CA . ARG A 1 75 ? 13.529 -18.565 -0.168 1.00 50.84 75 ARG A CA 1
ATOM 583 C C . ARG A 1 75 ? 13.358 -17.023 -0.112 1.00 50.84 75 ARG A C 1
ATOM 585 O O . ARG A 1 75 ? 13.708 -16.399 0.887 1.00 50.84 75 ARG A O 1
ATOM 592 N N . ALA A 1 76 ? 12.790 -16.403 -1.150 1.00 57.53 76 ALA A N 1
ATOM 593 C CA . ALA A 1 76 ? 12.583 -14.953 -1.309 1.00 57.53 76 ALA A CA 1
ATOM 594 C C . ALA A 1 76 ? 11.384 -14.271 -0.566 1.00 57.53 76 ALA A C 1
ATOM 596 O O . ALA A 1 76 ? 11.463 -13.059 -0.343 1.00 57.53 76 ALA A O 1
ATOM 597 N N . PRO A 1 77 ? 10.302 -14.949 -0.116 1.00 59.66 77 PRO A N 1
ATOM 598 C CA . PRO A 1 77 ? 9.181 -14.375 0.626 1.00 59.66 77 PRO A CA 1
ATOM 599 C C . PRO A 1 77 ? 9.606 -13.773 1.957 1.00 59.66 77 PRO A C 1
ATOM 601 O O . PRO A 1 77 ? 9.022 -12.786 2.390 1.00 59.66 77 PRO A O 1
ATOM 604 N N . ALA A 1 78 ? 10.638 -14.324 2.604 1.00 65.31 78 ALA A N 1
ATOM 605 C CA . ALA A 1 78 ? 11.104 -13.826 3.893 1.00 65.31 78 ALA A CA 1
ATOM 606 C C . ALA A 1 78 ? 11.540 -12.352 3.812 1.00 65.31 78 ALA A C 1
ATOM 608 O O . ALA A 1 78 ? 11.225 -11.568 4.706 1.00 65.31 78 ALA A O 1
ATOM 609 N N . LEU A 1 79 ? 12.197 -11.952 2.715 1.00 78.62 79 LEU A N 1
ATOM 610 C CA . LEU A 1 79 ? 12.610 -10.563 2.496 1.00 78.62 79 LEU A CA 1
ATOM 611 C C . LEU A 1 79 ? 11.412 -9.653 2.195 1.00 78.62 79 LEU A C 1
ATOM 613 O O . LEU A 1 79 ? 11.345 -8.545 2.734 1.00 78.62 79 LEU A O 1
ATOM 617 N N . ARG A 1 80 ? 10.439 -10.138 1.406 1.00 86.31 80 ARG A N 1
ATOM 618 C CA . ARG A 1 80 ? 9.174 -9.430 1.144 1.00 86.31 80 ARG A CA 1
ATOM 619 C C . ARG A 1 80 ? 8.428 -9.162 2.449 1.00 86.31 80 ARG A C 1
ATOM 621 O O . ARG A 1 80 ? 8.118 -8.012 2.744 1.00 86.31 80 ARG A O 1
ATOM 628 N N . PHE A 1 81 ? 8.174 -10.197 3.252 1.00 90.75 81 PHE A N 1
ATOM 629 C CA . PHE A 1 81 ? 7.440 -10.064 4.513 1.00 90.75 81 PHE A CA 1
ATOM 630 C C . PHE A 1 81 ? 8.201 -9.243 5.556 1.00 90.75 81 PHE A C 1
ATOM 632 O O . PHE A 1 81 ? 7.570 -8.512 6.317 1.00 90.75 81 PHE A O 1
ATOM 639 N N . ALA A 1 82 ? 9.536 -9.293 5.575 1.00 91.38 82 ALA A N 1
ATOM 640 C CA . ALA A 1 82 ? 10.338 -8.438 6.447 1.00 91.38 82 ALA A CA 1
ATOM 641 C C . ALA A 1 82 ? 10.177 -6.949 6.097 1.00 91.38 82 ALA A C 1
ATOM 643 O O . ALA A 1 82 ? 9.916 -6.138 6.988 1.00 91.38 82 ALA A O 1
ATOM 644 N N . ARG A 1 83 ? 10.269 -6.587 4.807 1.00 92.25 83 ARG A N 1
ATOM 645 C CA . ARG A 1 83 ? 10.018 -5.206 4.353 1.00 92.25 83 ARG A CA 1
ATOM 646 C C . ARG A 1 83 ? 8.572 -4.794 4.600 1.00 92.25 83 ARG A C 1
ATOM 648 O O . ARG A 1 83 ? 8.334 -3.721 5.146 1.00 92.25 83 ARG A O 1
ATOM 655 N N . LEU A 1 84 ? 7.619 -5.665 4.273 1.00 95.50 84 LEU A N 1
ATOM 656 C CA . LEU A 1 84 ? 6.203 -5.396 4.489 1.00 95.50 84 LEU A CA 1
ATOM 657 C C . LEU A 1 84 ? 5.909 -5.159 5.972 1.00 95.50 84 LEU A C 1
ATOM 659 O O . LEU A 1 84 ? 5.276 -4.165 6.295 1.00 95.50 84 LEU A O 1
ATOM 663 N N . SER A 1 85 ? 6.445 -5.991 6.870 1.00 96.69 85 SER A N 1
ATOM 664 C CA . SER A 1 85 ? 6.303 -5.827 8.323 1.00 96.69 85 SER A CA 1
ATOM 665 C C . SER A 1 85 ? 6.779 -4.458 8.811 1.00 96.69 85 SER A C 1
ATOM 667 O O . SER A 1 85 ? 6.152 -3.864 9.686 1.00 96.69 85 SER A O 1
ATOM 669 N N . ARG A 1 86 ? 7.879 -3.945 8.240 1.00 94.81 86 ARG A N 1
ATOM 670 C CA . ARG A 1 86 ? 8.412 -2.612 8.556 1.00 94.81 86 ARG A CA 1
ATOM 671 C C . ARG A 1 86 ? 7.444 -1.509 8.130 1.00 94.81 86 ARG A C 1
ATOM 673 O O . ARG A 1 86 ? 7.207 -0.593 8.906 1.00 94.81 86 ARG A O 1
ATOM 680 N N . ILE A 1 87 ? 6.894 -1.612 6.920 1.00 95.50 87 ILE A N 1
ATOM 681 C CA . ILE A 1 87 ? 5.980 -0.605 6.362 1.00 95.50 87 ILE A CA 1
ATOM 682 C C . ILE A 1 87 ? 4.614 -0.653 7.045 1.00 95.50 87 ILE A C 1
ATOM 684 O O . ILE A 1 87 ? 4.020 0.386 7.287 1.00 95.50 87 ILE A O 1
ATOM 688 N N . ILE A 1 88 ? 4.092 -1.832 7.381 1.00 95.94 88 ILE A N 1
ATOM 689 C CA . ILE A 1 88 ? 2.771 -1.926 8.017 1.00 95.94 88 ILE A CA 1
ATOM 690 C C . ILE A 1 88 ? 2.813 -1.717 9.536 1.00 95.94 88 ILE A C 1
ATOM 692 O O . ILE A 1 88 ? 1.763 -1.617 10.164 1.00 95.94 88 ILE A O 1
ATOM 696 N N . GLY A 1 89 ? 4.008 -1.673 10.136 1.00 94.31 89 GLY A N 1
ATOM 697 C CA . GLY A 1 89 ? 4.187 -1.521 11.584 1.00 94.31 89 GLY A CA 1
ATOM 698 C C . GLY A 1 89 ? 3.765 -2.749 12.404 1.00 94.31 89 GLY A C 1
ATOM 699 O O . GLY A 1 89 ? 3.694 -2.676 13.626 1.00 94.31 89 GLY A O 1
ATOM 700 N N . HIS A 1 90 ? 3.503 -3.885 11.753 1.00 95.44 90 HIS A N 1
ATOM 701 C CA . HIS A 1 90 ? 3.059 -5.132 12.372 1.00 95.44 90 HIS A CA 1
ATOM 702 C C . HIS A 1 90 ? 3.856 -6.308 11.809 1.00 95.44 90 HIS A C 1
ATOM 704 O O . HIS A 1 90 ? 4.044 -6.435 10.601 1.00 95.44 90 HIS A O 1
ATOM 710 N N . LYS A 1 91 ? 4.320 -7.201 12.684 1.00 94.94 91 LYS A N 1
ATOM 711 C CA . LYS A 1 91 ? 5.128 -8.350 12.274 1.00 94.94 91 LYS A CA 1
ATOM 712 C C . LYS A 1 91 ? 4.259 -9.388 11.567 1.00 94.94 91 LYS A C 1
ATOM 714 O O . LYS A 1 91 ? 3.381 -9.974 12.188 1.00 94.94 91 LYS A O 1
ATOM 719 N N . VAL A 1 92 ? 4.548 -9.637 10.296 1.00 94.19 92 VAL A N 1
ATOM 720 C CA . VAL A 1 92 ? 3.920 -10.681 9.479 1.00 94.19 92 VAL A CA 1
ATOM 721 C C . VAL A 1 92 ? 4.996 -11.568 8.863 1.00 94.19 92 VAL A C 1
ATOM 723 O O . VAL A 1 92 ? 6.045 -11.090 8.436 1.00 94.19 92 VAL A O 1
ATOM 726 N N . ARG A 1 93 ? 4.761 -12.878 8.842 1.00 90.62 93 ARG A N 1
ATOM 727 C CA . ARG A 1 93 ? 5.706 -13.881 8.317 1.00 90.62 93 ARG A CA 1
ATOM 728 C C . ARG A 1 93 ? 5.127 -14.747 7.203 1.00 90.62 93 ARG A C 1
ATOM 730 O O . ARG A 1 93 ? 5.861 -15.523 6.600 1.00 90.62 93 ARG A O 1
ATOM 737 N N . SER A 1 94 ? 3.825 -14.652 6.964 1.00 91.38 94 SER A N 1
ATOM 738 C CA . SER A 1 94 ? 3.109 -15.426 5.953 1.00 91.38 94 SER A CA 1
ATOM 739 C C . SER A 1 94 ? 1.892 -14.658 5.453 1.00 91.38 94 SER A C 1
ATOM 741 O O . SER A 1 94 ? 1.403 -13.746 6.128 1.00 91.38 94 SER A O 1
ATOM 743 N N . ASP A 1 95 ? 1.354 -15.067 4.305 1.00 91.62 95 ASP A N 1
ATOM 744 C CA . ASP A 1 95 ? 0.123 -14.478 3.773 1.00 91.62 95 ASP A CA 1
ATOM 745 C C . ASP A 1 95 ? -1.075 -14.715 4.708 1.00 91.62 95 ASP A C 1
ATOM 747 O O . ASP A 1 95 ? -1.953 -13.863 4.806 1.00 91.62 95 ASP A O 1
ATOM 751 N N . LEU A 1 96 ? -1.091 -15.820 5.467 1.00 93.56 96 LEU A N 1
ATOM 752 C CA . LEU A 1 96 ? -2.129 -16.079 6.469 1.00 93.56 96 LEU A CA 1
ATOM 753 C C . LEU A 1 96 ? -2.087 -15.059 7.617 1.00 93.56 96 LEU A C 1
ATOM 755 O O . LEU A 1 96 ? -3.134 -14.586 8.057 1.00 93.56 96 LEU A O 1
ATOM 759 N N . GLU A 1 97 ? -0.894 -14.711 8.107 1.00 95.69 97 GLU A N 1
ATOM 760 C CA . GLU A 1 97 ? -0.741 -13.663 9.125 1.00 95.69 97 GLU A CA 1
ATOM 761 C C . GLU A 1 97 ? -1.144 -12.288 8.578 1.00 95.69 97 GLU A C 1
ATOM 763 O O . GLU A 1 97 ? -1.818 -11.531 9.275 1.00 95.69 97 GLU A O 1
ATOM 768 N N . LEU A 1 98 ? -0.801 -11.986 7.322 1.00 95.75 98 LEU A N 1
ATOM 769 C CA . LEU A 1 98 ? -1.206 -10.741 6.670 1.00 95.75 98 LEU A CA 1
ATOM 770 C C . LEU A 1 98 ? -2.729 -10.655 6.485 1.00 95.75 98 LEU A C 1
ATOM 772 O O . LEU A 1 98 ? -3.327 -9.617 6.761 1.00 95.75 98 LEU A O 1
ATOM 776 N N . ALA A 1 99 ? -3.369 -11.752 6.072 1.00 96.50 99 ALA A N 1
ATOM 777 C CA . ALA A 1 99 ? -4.819 -11.826 5.921 1.00 96.50 99 ALA A CA 1
ATOM 778 C C . ALA A 1 99 ? -5.544 -11.613 7.257 1.00 96.50 99 ALA A C 1
ATOM 780 O O . ALA A 1 99 ? -6.540 -10.892 7.304 1.00 96.50 99 ALA A O 1
ATOM 781 N N . ARG A 1 100 ? -5.025 -12.190 8.352 1.00 97.44 100 ARG A N 1
ATOM 782 C CA . ARG A 1 100 ? -5.540 -11.949 9.711 1.00 97.44 100 ARG A CA 1
ATOM 783 C C . ARG A 1 100 ? -5.372 -10.492 10.125 1.00 97.44 100 ARG A C 1
ATOM 785 O O . ARG A 1 100 ? -6.341 -9.884 10.552 1.00 97.44 100 ARG A O 1
ATOM 792 N N . TYR A 1 101 ? -4.194 -9.910 9.904 1.00 97.31 101 TYR A N 1
ATOM 793 C CA . TYR A 1 101 ? -3.942 -8.494 10.185 1.00 97.31 101 TYR A CA 1
ATOM 794 C C . TYR A 1 101 ? -4.941 -7.566 9.473 1.00 97.31 101 TYR A C 1
ATOM 796 O O . TYR A 1 101 ? -5.486 -6.654 10.091 1.00 97.31 101 TYR A O 1
ATOM 804 N N . VAL A 1 102 ? -5.237 -7.823 8.194 1.00 97.88 102 VAL A N 1
ATOM 805 C CA . VAL A 1 102 ? -6.253 -7.063 7.446 1.00 97.88 102 VAL A CA 1
ATOM 806 C C . VAL A 1 102 ? -7.659 -7.298 8.006 1.00 97.88 102 VAL A C 1
ATOM 808 O O . VAL A 1 102 ? -8.427 -6.345 8.142 1.00 97.88 102 VAL A O 1
ATOM 811 N N . ALA A 1 103 ? -8.007 -8.545 8.337 1.00 97.56 103 ALA A N 1
ATOM 812 C CA . ALA A 1 103 ? -9.316 -8.896 8.887 1.00 97.56 103 ALA A CA 1
ATOM 813 C C . ALA A 1 103 ? -9.575 -8.254 10.262 1.00 97.56 103 ALA A C 1
ATOM 815 O O . ALA A 1 103 ? -10.684 -7.785 10.511 1.00 97.56 103 ALA A O 1
ATOM 816 N N . ASP A 1 104 ? -8.547 -8.177 11.109 1.00 97.25 104 ASP A N 1
ATOM 817 C CA . ASP A 1 104 ? -8.599 -7.598 12.457 1.00 97.25 104 ASP A CA 1
ATOM 818 C C . ASP A 1 104 ? -8.562 -6.058 12.460 1.00 97.25 104 ASP A C 1
ATOM 820 O O . ASP A 1 104 ? -8.700 -5.427 13.514 1.00 97.25 104 ASP A O 1
ATOM 824 N N . GLY A 1 105 ? -8.352 -5.446 11.292 1.00 97.62 105 GLY A N 1
ATOM 825 C CA . GLY A 1 105 ? -8.135 -4.015 11.137 1.00 97.62 105 GLY A CA 1
ATOM 826 C C . GLY A 1 105 ? -6.693 -3.607 11.451 1.00 97.62 105 GLY A C 1
ATOM 827 O O . GLY A 1 105 ? -6.151 -3.884 12.529 1.00 97.62 105 GLY A O 1
ATOM 828 N N . ALA A 1 106 ? -6.090 -2.898 10.502 1.00 97.25 106 ALA A N 1
ATOM 829 C CA . ALA A 1 106 ? -4.761 -2.323 10.602 1.00 97.25 106 ALA A CA 1
ATOM 830 C C . ALA A 1 106 ? -4.735 -1.116 11.549 1.00 97.25 106 ALA A C 1
ATOM 832 O O . ALA A 1 106 ? -5.717 -0.383 11.695 1.00 97.25 106 ALA A O 1
ATOM 833 N N . ASP A 1 107 ? -3.583 -0.867 12.161 1.00 96.75 107 ASP A N 1
ATOM 834 C CA . ASP A 1 107 ? -3.378 0.332 12.966 1.00 96.75 107 ASP A CA 1
ATOM 835 C C . ASP A 1 107 ? -3.327 1.580 12.076 1.00 96.75 107 ASP A C 1
ATOM 837 O O . ASP A 1 107 ? -2.828 1.548 10.949 1.00 96.75 107 ASP A O 1
ATOM 841 N N . THR A 1 108 ? -3.789 2.725 12.587 1.00 96.88 108 THR A N 1
ATOM 842 C CA . THR A 1 108 ? -3.748 3.994 11.834 1.00 96.88 108 THR A CA 1
ATOM 843 C C . THR A 1 108 ? -2.325 4.422 11.471 1.00 96.88 108 THR A C 1
ATOM 845 O O . THR A 1 108 ? -2.141 5.139 10.487 1.00 96.88 108 THR A O 1
ATOM 848 N N . GLY A 1 109 ? -1.326 3.946 12.227 1.00 96.69 109 GLY A N 1
ATOM 849 C CA . GLY A 1 109 ? 0.097 4.161 11.958 1.00 96.69 109 GLY A CA 1
ATOM 850 C C . GLY A 1 109 ? 0.549 3.644 10.590 1.00 96.69 109 GLY A C 1
ATOM 851 O O . GLY A 1 109 ? 1.481 4.206 10.024 1.00 96.69 109 GLY A O 1
ATOM 852 N N . LEU A 1 110 ? -0.157 2.672 9.991 1.00 97.69 110 LEU A N 1
ATOM 853 C CA . LEU A 1 110 ? 0.090 2.209 8.618 1.00 97.69 110 LEU A CA 1
ATOM 854 C C . LEU A 1 110 ? 0.164 3.376 7.620 1.00 97.69 110 LEU A C 1
ATOM 856 O O . LEU A 1 110 ? 1.032 3.400 6.751 1.00 97.69 110 LEU A O 1
ATOM 860 N N . ILE A 1 111 ? -0.720 4.369 7.755 1.00 97.88 111 ILE A N 1
ATOM 861 C CA . ILE A 1 111 ? -0.747 5.525 6.850 1.00 97.88 111 ILE A CA 1
ATOM 862 C C . ILE A 1 111 ? 0.487 6.413 7.042 1.00 97.88 111 ILE A C 1
ATOM 864 O O . ILE A 1 111 ? 1.008 6.964 6.073 1.00 97.88 111 ILE A O 1
ATOM 868 N N . ASP A 1 112 ? 0.969 6.541 8.277 1.00 96.56 112 ASP A N 1
ATOM 869 C CA . ASP A 1 112 ? 2.159 7.330 8.597 1.00 96.56 112 ASP A CA 1
ATOM 870 C C . ASP A 1 112 ? 3.428 6.643 8.094 1.00 96.56 112 ASP A C 1
ATOM 872 O O . ASP A 1 112 ? 4.301 7.297 7.528 1.00 96.56 112 ASP A O 1
ATOM 876 N N . HIS A 1 113 ? 3.506 5.320 8.223 1.00 97.06 113 HIS A N 1
ATOM 877 C CA . HIS A 1 113 ? 4.609 4.536 7.680 1.00 97.06 113 HIS A CA 1
ATOM 878 C C . HIS A 1 113 ? 4.651 4.585 6.149 1.00 97.06 113 HIS A C 1
ATOM 880 O O . HIS A 1 113 ? 5.711 4.833 5.583 1.00 97.06 113 HIS A O 1
ATOM 886 N N . LEU A 1 114 ? 3.504 4.445 5.472 1.00 96.94 114 LEU A N 1
ATOM 887 C CA . LEU A 1 114 ? 3.415 4.627 4.019 1.00 96.94 114 LEU A CA 1
ATOM 888 C C . LEU A 1 114 ? 3.869 6.026 3.589 1.00 96.94 114 LEU A C 1
ATOM 890 O O . LEU A 1 114 ? 4.559 6.170 2.581 1.00 96.94 114 LEU A O 1
ATOM 894 N N . ALA A 1 115 ? 3.517 7.056 4.363 1.00 96.06 115 ALA A N 1
ATOM 895 C CA . ALA A 1 115 ? 4.000 8.405 4.103 1.00 96.06 115 ALA A CA 1
ATOM 896 C C . ALA A 1 115 ? 5.521 8.537 4.320 1.00 96.06 115 ALA A C 1
ATOM 898 O O . ALA A 1 115 ? 6.202 9.217 3.554 1.00 96.06 115 ALA A O 1
ATOM 899 N N . GLY A 1 116 ? 6.064 7.845 5.326 1.00 95.38 116 GLY A N 1
ATOM 900 C CA . GLY A 1 116 ? 7.500 7.762 5.602 1.00 95.38 116 GLY A CA 1
ATOM 901 C C . GLY A 1 116 ? 8.311 7.072 4.500 1.00 95.38 116 GLY A C 1
ATOM 902 O O . GLY A 1 116 ? 9.476 7.403 4.309 1.00 95.38 116 GLY A O 1
ATOM 903 N N . GLU A 1 117 ? 7.692 6.186 3.718 1.00 94.50 117 GLU A N 1
ATOM 904 C CA . GLU A 1 117 ? 8.293 5.569 2.522 1.00 94.50 117 GLU A CA 1
ATOM 905 C C . GLU A 1 117 ? 8.213 6.478 1.277 1.00 94.50 117 GLU A C 1
ATOM 907 O O . GLU A 1 117 ? 8.470 6.057 0.149 1.00 94.50 117 GLU A O 1
ATOM 912 N N . GLY A 1 118 ? 7.855 7.748 1.474 1.00 93.25 118 GLY A N 1
ATOM 913 C CA . GLY A 1 118 ? 7.892 8.769 0.441 1.00 93.25 118 GLY A CA 1
ATOM 914 C C . GLY A 1 118 ? 6.589 8.934 -0.325 1.00 93.25 118 GLY A C 1
ATOM 915 O O . GLY A 1 118 ? 6.623 9.608 -1.350 1.00 93.25 118 GLY A O 1
ATOM 916 N N . LEU A 1 119 ? 5.460 8.372 0.131 1.00 95.44 119 LEU A N 1
ATOM 917 C CA . LEU A 1 119 ? 4.115 8.689 -0.376 1.00 95.44 119 LEU A CA 1
ATOM 918 C C . LEU A 1 119 ? 3.532 9.925 0.328 1.00 95.44 119 LEU A C 1
ATOM 920 O O . LEU A 1 119 ? 3.855 10.237 1.469 1.00 95.44 119 LEU A O 1
ATOM 924 N N . THR A 1 120 ? 2.646 10.658 -0.336 1.00 96.06 120 THR A N 1
ATOM 925 C CA . THR A 1 120 ? 1.974 11.814 0.273 1.00 96.06 120 THR A CA 1
ATOM 926 C C . THR A 1 120 ? 0.622 11.416 0.858 1.00 96.06 120 THR A C 1
ATOM 928 O O . THR A 1 120 ? -0.053 10.517 0.359 1.00 96.06 120 THR A O 1
ATOM 931 N N . ARG A 1 121 ? 0.146 12.142 1.879 1.00 95.00 121 ARG A N 1
ATOM 932 C CA . ARG A 1 121 ? -1.202 11.904 2.433 1.00 95.00 121 ARG A CA 1
ATOM 933 C C . ARG A 1 121 ? -2.318 12.064 1.402 1.00 95.00 121 ARG A C 1
ATOM 935 O O . ARG A 1 121 ? -3.334 11.393 1.513 1.00 95.00 121 ARG A O 1
ATOM 942 N N . LYS A 1 122 ? -2.119 12.932 0.407 1.00 95.12 122 LYS A N 1
ATOM 943 C CA . LYS A 1 122 ? -3.065 13.128 -0.695 1.00 95.12 122 LYS A CA 1
ATOM 944 C C . LYS A 1 122 ? -3.147 11.889 -1.587 1.00 95.12 122 LYS A C 1
ATOM 946 O O . LYS A 1 122 ? -4.232 11.486 -1.978 1.00 95.12 122 LYS A O 1
ATOM 951 N N . GLU A 1 123 ? -2.014 11.253 -1.870 1.00 96.00 123 GLU A N 1
ATOM 952 C CA . GLU A 1 123 ? -1.981 9.998 -2.634 1.00 96.00 123 GLU A CA 1
ATOM 953 C C . GLU A 1 123 ? -2.621 8.839 -1.871 1.00 96.00 123 GLU A C 1
ATOM 955 O O . GLU A 1 123 ? -3.167 7.934 -2.487 1.00 96.00 123 GLU A O 1
ATOM 960 N N . LEU A 1 124 ? -2.604 8.885 -0.538 1.00 96.94 124 LEU A N 1
ATOM 961 C CA . LEU A 1 124 ? -3.222 7.881 0.332 1.00 96.94 124 LEU A CA 1
ATOM 962 C C . LEU A 1 124 ? -4.699 8.170 0.652 1.00 96.94 124 LEU A C 1
ATOM 964 O O . LEU A 1 124 ? -5.331 7.398 1.369 1.00 96.94 124 LEU A O 1
ATOM 968 N N . GLU A 1 125 ? -5.283 9.244 0.117 1.00 96.69 125 GLU A N 1
ATOM 969 C CA . GLU A 1 125 ? -6.658 9.650 0.435 1.00 96.69 125 GLU A CA 1
ATOM 970 C C . GLU A 1 125 ? -7.701 8.606 -0.001 1.00 96.69 125 GLU A C 1
ATOM 972 O O . GLU A 1 125 ? -8.727 8.439 0.661 1.00 96.69 125 GLU A O 1
ATOM 977 N N . PHE A 1 126 ? -7.413 7.835 -1.058 1.00 96.81 126 PHE A N 1
ATOM 978 C CA . PHE A 1 126 ? -8.272 6.724 -1.484 1.00 96.81 126 PHE A CA 1
ATOM 979 C C . PHE A 1 126 ? -8.226 5.526 -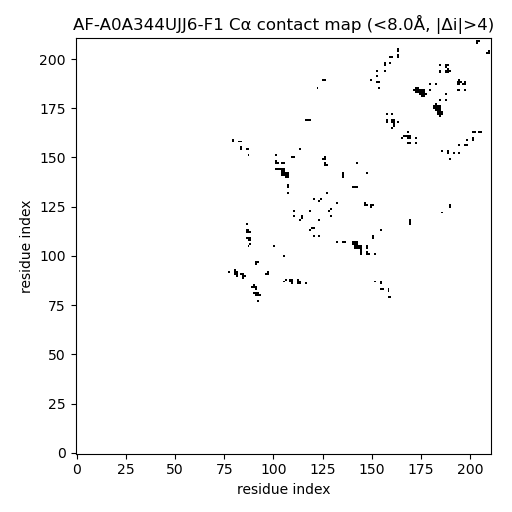0.522 1.00 96.81 126 PHE A C 1
ATOM 981 O O . PHE A 1 126 ? -9.152 4.716 -0.509 1.00 96.81 126 PHE A O 1
ATOM 988 N N . VAL A 1 127 ? -7.164 5.393 0.283 1.00 97.62 127 VAL A N 1
ATOM 989 C CA . VAL A 1 127 ? -7.073 4.365 1.327 1.00 97.62 127 VAL A CA 1
ATOM 990 C C . VAL A 1 127 ? -8.025 4.733 2.459 1.00 97.62 127 VAL A C 1
ATOM 992 O O . VAL A 1 127 ? -8.905 3.938 2.804 1.00 97.62 127 VAL A O 1
ATOM 995 N N . ILE A 1 128 ? -7.872 5.951 2.982 1.00 97.69 128 ILE A N 1
ATOM 996 C CA . ILE A 1 128 ? -8.706 6.537 4.030 1.00 97.69 128 ILE A CA 1
ATOM 997 C C . ILE A 1 128 ? -8.726 8.073 3.893 1.00 97.69 128 ILE A C 1
ATOM 999 O O . ILE A 1 128 ? -7.663 8.700 3.867 1.00 97.69 128 ILE A O 1
ATOM 1003 N N . PRO A 1 129 ? -9.909 8.719 3.886 1.00 97.62 129 PRO A N 1
ATOM 1004 C CA . PRO A 1 129 ? -9.992 10.176 3.861 1.00 97.62 129 PRO A CA 1
ATOM 1005 C C . PRO A 1 129 ? -9.331 10.819 5.085 1.00 97.62 129 PRO A C 1
ATOM 1007 O O . PRO A 1 129 ? -9.493 10.345 6.214 1.00 97.62 129 PRO A O 1
ATOM 1010 N N . ALA A 1 130 ? -8.666 11.965 4.900 1.00 96.12 130 ALA A N 1
ATOM 1011 C CA . ALA A 1 130 ? -7.905 12.631 5.966 1.00 96.12 130 ALA A CA 1
ATOM 1012 C C . ALA A 1 130 ? -8.746 12.944 7.220 1.00 96.12 130 ALA A C 1
ATOM 1014 O O . ALA A 1 130 ? -8.278 12.802 8.354 1.00 96.12 130 ALA A O 1
ATOM 1015 N N . ARG A 1 131 ? -10.015 13.333 7.030 1.00 96.50 131 ARG A N 1
ATOM 1016 C CA . ARG A 1 131 ? -10.951 13.596 8.134 1.00 96.50 131 ARG A CA 1
ATOM 1017 C C . ARG A 1 131 ? -11.265 12.325 8.927 1.00 96.50 131 ARG A C 1
ATOM 1019 O O . ARG A 1 131 ? -11.280 12.375 10.155 1.00 96.50 131 ARG A O 1
ATOM 1026 N N . THR A 1 132 ? -11.482 11.207 8.237 1.00 97.44 132 THR A N 1
ATOM 1027 C CA . THR A 1 1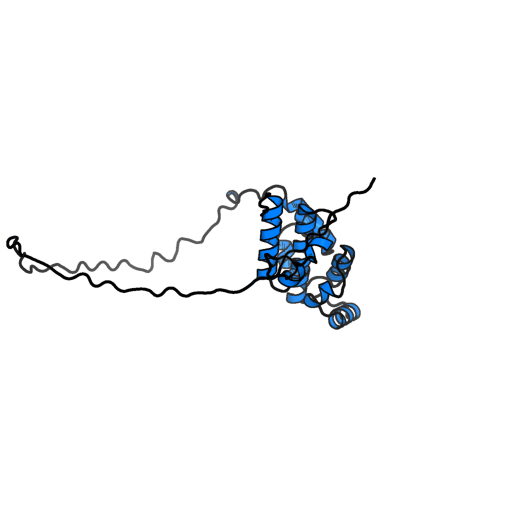32 ? -11.749 9.898 8.850 1.00 97.44 132 THR A CA 1
ATOM 1028 C C . THR A 1 132 ? -10.529 9.409 9.616 1.00 97.44 132 THR A C 1
ATOM 1030 O O . THR A 1 132 ? -10.656 9.029 10.776 1.00 97.44 132 THR A O 1
ATOM 1033 N N . LEU A 1 133 ? -9.335 9.515 9.027 1.00 97.19 133 LEU A N 1
ATOM 1034 C CA . LEU A 1 133 ? -8.086 9.167 9.703 1.00 97.19 133 LEU A CA 1
ATOM 1035 C C . LEU A 1 133 ? -7.894 9.987 10.985 1.00 97.19 133 LEU A C 1
ATOM 1037 O O . LEU A 1 133 ? -7.664 9.428 12.055 1.00 97.19 133 LEU A O 1
ATOM 1041 N N . SER A 1 134 ? -8.073 11.308 10.899 1.00 97.12 134 SER A N 1
ATOM 1042 C CA . SER A 1 134 ? -7.987 12.204 12.060 1.00 97.12 134 SER A CA 1
ATOM 1043 C C . SER A 1 134 ? -8.988 11.826 13.151 1.00 97.12 134 SER A C 1
ATOM 1045 O O . SER A 1 134 ? -8.685 11.927 14.339 1.00 97.12 134 SER A O 1
ATOM 1047 N N . HIS A 1 135 ? -10.192 11.400 12.760 1.00 97.75 135 HIS A N 1
ATOM 1048 C CA . HIS A 1 135 ? -11.192 10.932 13.705 1.00 97.75 135 HIS A CA 1
ATOM 1049 C C . HIS A 1 135 ? -10.732 9.655 14.420 1.00 97.75 135 HIS A C 1
ATOM 1051 O O . HIS A 1 135 ? -10.768 9.617 15.653 1.00 97.75 135 HIS A O 1
ATOM 1057 N N . ARG A 1 136 ? -10.299 8.641 13.665 1.00 97.00 136 ARG A N 1
ATOM 1058 C CA . ARG A 1 136 ? -9.871 7.348 14.209 1.00 97.00 136 ARG A CA 1
ATOM 1059 C C . ARG A 1 136 ? -8.699 7.501 15.172 1.00 97.00 136 ARG A C 1
ATOM 1061 O O . ARG A 1 136 ? -8.757 6.963 16.270 1.00 97.00 136 ARG A O 1
ATOM 1068 N N . ILE A 1 137 ? -7.711 8.334 14.826 1.00 96.81 137 ILE A N 1
ATOM 1069 C CA . ILE A 1 137 ? -6.568 8.641 15.703 1.00 96.81 137 ILE A CA 1
ATOM 1070 C C . ILE A 1 137 ? -7.044 9.202 17.050 1.00 96.81 137 ILE A C 1
ATOM 1072 O O . ILE A 1 137 ? -6.617 8.725 18.096 1.00 96.81 137 ILE A O 1
ATOM 1076 N N . LYS A 1 138 ? -7.972 10.171 17.048 1.00 97.38 138 LYS A N 1
ATOM 1077 C CA . LYS A 1 138 ? -8.506 10.771 18.288 1.00 97.38 138 LYS A CA 1
ATOM 1078 C C . LYS A 1 138 ? -9.282 9.786 19.160 1.00 97.38 138 LYS A C 1
ATOM 1080 O O . LYS A 1 138 ? -9.341 9.970 20.3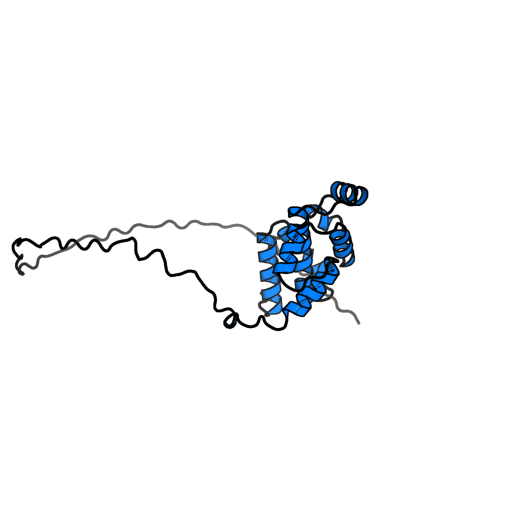69 1.00 97.38 138 LYS A O 1
ATOM 1085 N N . LYS A 1 139 ? -9.924 8.793 18.546 1.00 97.12 139 LYS A N 1
ATOM 1086 C CA . LYS A 1 139 ? -10.681 7.753 19.250 1.00 97.12 139 LYS A CA 1
ATOM 1087 C C . LYS A 1 139 ? -9.858 6.498 19.548 1.00 97.12 139 LYS A C 1
ATOM 1089 O O . LYS A 1 139 ? -10.393 5.577 20.152 1.00 97.12 139 LYS A O 1
ATOM 1094 N N . HIS A 1 140 ? -8.588 6.461 19.141 1.00 96.06 140 HIS A N 1
ATOM 1095 C CA . HIS A 1 140 ? -7.743 5.268 19.205 1.00 96.06 140 HIS A CA 1
ATOM 1096 C C . HIS A 1 140 ? -8.380 4.045 18.517 1.00 96.06 140 HIS A C 1
ATOM 1098 O O . HIS A 1 140 ? -8.262 2.913 18.979 1.00 96.06 140 HIS A O 1
ATOM 1104 N N . GLU A 1 141 ? -9.074 4.281 17.403 1.00 96.88 141 GLU A N 1
ATOM 1105 C CA . GLU A 1 141 ? -9.714 3.240 16.601 1.00 96.88 141 GLU A CA 1
ATOM 1106 C C . GLU A 1 141 ? -8.775 2.741 15.501 1.00 96.88 141 GLU A C 1
ATOM 1108 O O . GLU A 1 141 ? -8.071 3.522 14.857 1.00 96.88 141 GLU A O 1
ATOM 1113 N N . LYS A 1 142 ? -8.834 1.437 15.224 1.00 97.94 142 LYS A N 1
ATOM 1114 C CA . LYS A 1 142 ? -8.186 0.824 14.060 1.00 97.94 142 LYS A CA 1
ATOM 1115 C C . LYS A 1 142 ? -8.838 1.266 12.749 1.00 97.94 142 LYS A C 1
ATOM 1117 O O . LYS A 1 142 ? -9.966 1.770 12.727 1.00 97.94 142 LYS A O 1
ATOM 1122 N N . LEU A 1 143 ? -8.131 1.051 11.645 1.00 97.94 143 LEU A N 1
ATOM 1123 C CA . LEU A 1 143 ? -8.694 1.114 10.302 1.00 97.94 143 LEU A CA 1
ATOM 1124 C C . LEU A 1 143 ? -9.745 0.009 10.134 1.00 97.94 143 LEU A C 1
ATOM 1126 O O . LEU A 1 143 ? -9.623 -1.085 10.685 1.00 97.94 143 LEU A O 1
ATOM 1130 N N . SER A 1 144 ? -10.791 0.289 9.361 1.00 98.12 144 SER A N 1
ATOM 1131 C CA . SER A 1 144 ? -11.737 -0.747 8.936 1.00 98.12 144 SER A CA 1
ATOM 1132 C C . SER A 1 144 ? -11.050 -1.781 8.043 1.00 98.12 144 SER A C 1
ATOM 1134 O O . SER A 1 144 ? -9.979 -1.524 7.492 1.00 98.12 144 SER A O 1
ATOM 1136 N N . ARG A 1 145 ? -11.685 -2.940 7.854 1.00 98.12 145 ARG A N 1
ATOM 1137 C CA . ARG A 1 145 ? -11.181 -3.999 6.970 1.00 98.12 145 ARG A CA 1
ATOM 1138 C C . ARG A 1 145 ? -10.871 -3.481 5.561 1.00 98.12 145 ARG A C 1
ATOM 1140 O O . ARG A 1 145 ? -9.769 -3.696 5.074 1.00 98.12 145 ARG A O 1
ATOM 1147 N N . ASP A 1 146 ? -11.787 -2.728 4.954 1.00 97.81 146 ASP A N 1
ATOM 1148 C CA . ASP A 1 146 ? -11.610 -2.205 3.592 1.00 97.81 146 ASP A CA 1
ATOM 1149 C C . ASP A 1 146 ? -10.474 -1.172 3.505 1.00 97.81 146 ASP A C 1
ATOM 1151 O O . ASP A 1 146 ? -9.695 -1.165 2.552 1.00 97.81 146 ASP A O 1
ATOM 1155 N N . GLU A 1 147 ? -10.354 -0.291 4.506 1.00 98.25 147 GLU A N 1
ATOM 1156 C CA . GLU A 1 147 ? -9.242 0.669 4.601 1.00 98.25 147 GLU A CA 1
ATOM 1157 C C . GLU A 1 147 ? -7.904 -0.061 4.790 1.00 98.25 147 GLU A C 1
ATOM 1159 O O . GLU A 1 147 ? -6.905 0.299 4.168 1.00 98.25 147 GLU A O 1
ATOM 1164 N N . SER A 1 148 ? -7.898 -1.121 5.599 1.00 98.44 148 SER A N 1
ATOM 1165 C CA . SER A 1 148 ? -6.727 -1.965 5.852 1.00 98.44 148 SER A CA 1
ATOM 1166 C C . SER A 1 148 ? -6.294 -2.703 4.589 1.00 98.44 148 SER A C 1
ATOM 1168 O O . SER A 1 148 ? -5.111 -2.715 4.263 1.00 98.44 148 SER A O 1
ATOM 1170 N N . GLU A 1 149 ? -7.243 -3.258 3.835 1.00 98.06 149 GLU A N 1
ATOM 1171 C CA . GLU A 1 149 ? -6.986 -3.958 2.576 1.00 98.06 149 GLU A CA 1
ATOM 1172 C C . GLU A 1 149 ? -6.377 -3.019 1.529 1.00 98.06 149 GLU A C 1
ATOM 1174 O O . GLU A 1 149 ? -5.352 -3.340 0.925 1.00 98.06 149 GLU A O 1
ATOM 1179 N N . ARG A 1 150 ? -6.926 -1.805 1.378 1.00 98.50 150 ARG A N 1
ATOM 1180 C CA . ARG A 1 150 ? -6.341 -0.775 0.503 1.00 98.50 150 ARG A CA 1
ATOM 1181 C C . ARG A 1 150 ? -4.937 -0.363 0.952 1.00 98.50 150 ARG A C 1
ATOM 1183 O O . ARG A 1 150 ? -4.048 -0.240 0.113 1.00 98.50 150 ARG A O 1
ATOM 1190 N N . GLY A 1 151 ? -4.717 -0.168 2.251 1.00 98.25 151 GLY A N 1
ATOM 1191 C CA . GLY A 1 151 ? -3.410 0.221 2.785 1.00 98.25 151 GLY A CA 1
ATOM 1192 C C . GLY A 1 151 ? -2.349 -0.861 2.577 1.00 98.25 151 GLY A C 1
ATOM 1193 O O . GLY A 1 151 ? -1.253 -0.573 2.097 1.00 98.25 151 GLY A O 1
ATOM 1194 N N . VAL A 1 152 ? -2.690 -2.121 2.857 1.00 98.12 152 VAL A N 1
ATOM 1195 C CA . VAL A 1 152 ? -1.800 -3.273 2.648 1.00 98.12 152 VAL A CA 1
ATOM 1196 C C . VAL A 1 152 ? -1.520 -3.514 1.166 1.00 98.12 152 VAL A C 1
ATOM 1198 O O . VAL A 1 152 ? -0.391 -3.862 0.816 1.00 98.12 152 VAL A O 1
ATOM 1201 N N . ARG A 1 153 ? -2.492 -3.275 0.276 1.00 97.94 153 ARG A N 1
ATOM 1202 C CA . ARG A 1 153 ? -2.275 -3.303 -1.178 1.00 97.94 153 ARG A CA 1
ATOM 1203 C C . ARG A 1 153 ? -1.212 -2.290 -1.602 1.00 97.94 153 ARG A C 1
ATOM 1205 O O . ARG A 1 153 ? -0.269 -2.662 -2.294 1.00 97.94 153 ARG A O 1
ATOM 1212 N N . VAL A 1 154 ? -1.319 -1.036 -1.153 1.00 98.19 154 VAL A N 1
ATOM 1213 C CA . VAL A 1 154 ? -0.313 0.002 -1.452 1.00 98.19 154 VAL A CA 1
ATOM 1214 C C . VAL A 1 154 ? 1.052 -0.379 -0.886 1.00 98.19 154 VAL A C 1
ATOM 1216 O O . VAL A 1 154 ? 2.048 -0.293 -1.600 1.00 98.19 154 VAL A O 1
ATOM 1219 N N . ALA A 1 155 ? 1.102 -0.856 0.361 1.00 97.88 155 ALA A N 1
ATOM 1220 C CA . ALA A 1 155 ? 2.343 -1.314 0.981 1.00 97.88 155 ALA A CA 1
ATOM 1221 C C . ALA A 1 155 ? 2.991 -2.451 0.177 1.00 97.88 155 ALA A C 1
ATOM 1223 O O . ALA A 1 155 ? 4.192 -2.425 -0.070 1.00 97.88 155 ALA A O 1
ATOM 1224 N N . SER A 1 156 ? 2.196 -3.417 -0.285 1.00 96.75 156 SER A N 1
ATOM 1225 C CA . SER A 1 156 ? 2.681 -4.557 -1.070 1.00 96.75 156 SER A CA 1
ATOM 1226 C C . SER A 1 156 ? 3.253 -4.122 -2.420 1.00 96.75 156 SER A C 1
ATOM 1228 O O . SER A 1 156 ? 4.344 -4.561 -2.781 1.00 96.75 156 SER A O 1
ATOM 1230 N N . LEU A 1 157 ? 2.569 -3.218 -3.132 1.00 97.44 157 LEU A N 1
ATOM 1231 C CA . LEU A 1 157 ? 3.077 -2.648 -4.384 1.00 97.44 157 L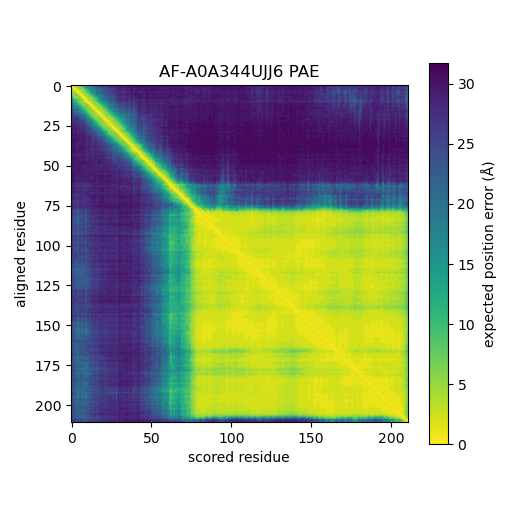EU A CA 1
ATOM 1232 C C . LEU A 1 157 ? 4.360 -1.848 -4.171 1.00 97.44 157 LEU A C 1
ATOM 1234 O O . LEU A 1 157 ? 5.266 -1.928 -4.992 1.00 97.44 157 LEU A O 1
ATOM 1238 N N . LEU A 1 158 ? 4.455 -1.097 -3.074 1.00 97.06 158 LEU A N 1
ATOM 1239 C CA . LEU A 1 158 ? 5.651 -0.329 -2.749 1.00 97.06 158 LEU A CA 1
ATOM 1240 C C . LEU A 1 158 ? 6.840 -1.239 -2.441 1.00 97.06 158 LEU A C 1
ATOM 1242 O O . LEU A 1 158 ? 7.921 -1.004 -2.972 1.00 97.06 158 LEU A O 1
ATOM 1246 N N . VAL A 1 159 ? 6.638 -2.302 -1.655 1.00 96.19 159 VAL A N 1
ATOM 1247 C CA . VAL A 1 159 ? 7.676 -3.311 -1.394 1.00 96.19 159 VAL A CA 1
ATOM 1248 C C . VAL A 1 159 ? 8.168 -3.919 -2.703 1.00 96.19 159 VAL A C 1
ATOM 1250 O O . VAL A 1 159 ? 9.377 -3.961 -2.921 1.00 96.19 159 VAL A O 1
ATOM 1253 N N . LEU A 1 160 ? 7.253 -4.336 -3.583 1.00 95.31 160 LEU A N 1
ATOM 1254 C CA . LEU A 1 160 ? 7.613 -4.924 -4.871 1.00 95.31 160 LEU A CA 1
ATOM 1255 C C . LEU A 1 160 ? 8.345 -3.913 -5.763 1.00 95.31 160 LEU A C 1
ATOM 1257 O O . LEU A 1 160 ? 9.413 -4.213 -6.286 1.00 95.31 160 LEU A O 1
ATOM 1261 N N . ALA A 1 161 ? 7.837 -2.687 -5.876 1.00 95.81 161 ALA A N 1
ATOM 1262 C CA . ALA A 1 161 ? 8.484 -1.634 -6.648 1.00 95.81 161 ALA A CA 1
ATOM 1263 C C . ALA A 1 161 ? 9.889 -1.314 -6.112 1.00 95.81 161 ALA A C 1
ATOM 1265 O O . ALA A 1 161 ? 10.810 -1.148 -6.898 1.00 95.81 161 ALA A O 1
ATOM 1266 N N . GLN A 1 162 ? 10.094 -1.294 -4.792 1.00 94.69 162 GLN A N 1
ATOM 1267 C CA . GLN A 1 162 ? 11.418 -1.119 -4.178 1.00 94.69 162 GLN A CA 1
ATOM 1268 C C . GLN A 1 162 ? 12.352 -2.312 -4.403 1.00 94.69 162 GLN A C 1
ATOM 1270 O O . GLN A 1 162 ? 13.569 -2.170 -4.288 1.00 94.69 162 GLN A O 1
ATOM 1275 N N . GLN A 1 163 ? 11.816 -3.511 -4.634 1.00 92.50 163 GLN A N 1
ATOM 1276 C CA . GLN A 1 163 ? 12.626 -4.675 -4.994 1.00 92.50 163 GLN A CA 1
ATOM 1277 C C . GLN A 1 163 ? 13.102 -4.581 -6.445 1.00 92.50 163 GLN A C 1
ATOM 1279 O O . GLN A 1 163 ? 14.277 -4.823 -6.691 1.00 92.50 163 GLN A O 1
ATOM 1284 N N . VAL A 1 164 ? 12.216 -4.182 -7.361 1.00 92.56 164 VAL A N 1
ATOM 1285 C CA . VAL A 1 164 ? 12.489 -4.142 -8.807 1.00 92.56 164 VAL A CA 1
ATOM 1286 C C . VAL A 1 164 ? 13.240 -2.875 -9.231 1.00 92.56 164 VAL A C 1
ATOM 1288 O O . VAL A 1 164 ? 14.137 -2.926 -10.065 1.00 92.56 164 VAL A O 1
ATOM 1291 N N . LEU A 1 165 ? 12.869 -1.723 -8.671 1.00 92.81 165 LEU A N 1
ATOM 1292 C CA . LEU A 1 165 ? 13.295 -0.401 -9.142 1.00 92.81 165 LEU A CA 1
ATOM 1293 C C . LEU A 1 165 ? 14.195 0.349 -8.157 1.00 92.81 165 LEU A C 1
ATOM 1295 O O . LEU A 1 165 ? 14.718 1.387 -8.524 1.00 92.81 165 LEU A O 1
ATOM 1299 N N . GLY A 1 166 ? 14.369 -0.125 -6.920 1.00 92.06 166 GLY A N 1
ATOM 1300 C CA . GLY A 1 166 ? 15.211 0.556 -5.931 1.00 92.06 166 GLY A CA 1
ATOM 1301 C C . GLY A 1 166 ? 14.621 1.877 -5.418 1.00 92.06 166 GLY A C 1
ATOM 1302 O O . GLY A 1 166 ? 13.463 1.926 -4.994 1.00 92.06 166 GLY A O 1
ATOM 1303 N N . GLU A 1 167 ? 15.432 2.938 -5.396 1.00 89.88 167 GLU A N 1
ATOM 1304 C CA . GLU A 1 167 ? 15.070 4.244 -4.815 1.00 89.88 167 GLU A CA 1
ATOM 1305 C C . GLU A 1 167 ? 14.003 4.978 -5.644 1.00 89.88 167 GLU A C 1
ATOM 1307 O O . GLU A 1 167 ? 13.212 5.767 -5.122 1.00 89.88 167 GLU A O 1
ATOM 1312 N N . GLU A 1 168 ? 13.909 4.660 -6.933 1.00 92.31 168 GLU A N 1
ATOM 1313 C CA . GLU A 1 168 ? 12.982 5.249 -7.891 1.00 92.31 168 GLU A CA 1
ATOM 1314 C C . GLU A 1 168 ? 11.537 4.753 -7.718 1.00 92.31 168 GLU A C 1
ATOM 1316 O O . GLU A 1 168 ? 10.620 5.305 -8.332 1.00 92.31 168 GLU A O 1
ATOM 1321 N N . ALA A 1 169 ? 11.300 3.752 -6.863 1.00 93.94 169 ALA A N 1
ATOM 1322 C CA . ALA A 1 169 ? 10.010 3.085 -6.686 1.00 93.94 169 ALA A CA 1
ATOM 1323 C C . ALA A 1 169 ? 8.838 4.053 -6.453 1.00 93.94 169 ALA A C 1
ATOM 1325 O O . ALA A 1 169 ? 7.829 4.004 -7.159 1.00 93.94 169 ALA A O 1
ATOM 1326 N N . ALA A 1 170 ? 8.972 4.975 -5.496 1.00 93.31 170 ALA A N 1
ATOM 1327 C CA . ALA A 1 170 ? 7.916 5.940 -5.187 1.00 93.31 170 ALA A CA 1
ATOM 1328 C C . ALA A 1 170 ? 7.693 6.953 -6.326 1.00 93.31 170 ALA A C 1
ATOM 1330 O O . ALA A 1 170 ? 6.590 7.476 -6.483 1.00 93.31 170 ALA A O 1
ATOM 1331 N N . GLY A 1 171 ? 8.724 7.254 -7.120 1.00 95.94 171 GLY A N 1
ATOM 1332 C CA . GLY A 1 171 ? 8.608 8.092 -8.314 1.00 95.94 171 GLY A CA 1
ATOM 1333 C C . GLY A 1 171 ? 7.876 7.365 -9.441 1.00 95.94 171 GLY A C 1
ATOM 1334 O O . GLY A 1 171 ? 6.925 7.901 -10.010 1.00 95.94 171 GLY A O 1
ATOM 1335 N N . TRP A 1 172 ? 8.252 6.114 -9.703 1.00 96.88 172 TRP A N 1
ATOM 1336 C CA . TRP A 1 172 ? 7.631 5.275 -10.725 1.00 96.88 172 TRP A CA 1
ATOM 1337 C C . TRP A 1 172 ? 6.147 5.023 -10.447 1.00 96.88 172 TRP A C 1
ATOM 1339 O O . TRP A 1 172 ? 5.317 5.145 -11.344 1.00 96.88 172 TRP A O 1
ATOM 1349 N N . LEU A 1 173 ? 5.781 4.783 -9.183 1.00 97.25 173 LEU A N 1
ATOM 1350 C CA . LEU A 1 173 ? 4.390 4.584 -8.765 1.00 97.25 173 LEU A CA 1
ATOM 1351 C C . LEU A 1 173 ? 3.471 5.789 -9.059 1.00 97.25 173 LEU A C 1
ATOM 1353 O O . LEU A 1 173 ? 2.250 5.637 -9.150 1.00 97.25 173 LEU A O 1
ATOM 1357 N N . ARG A 1 174 ? 4.048 6.983 -9.230 1.00 96.56 174 ARG A N 1
ATOM 1358 C CA . ARG A 1 174 ? 3.335 8.220 -9.5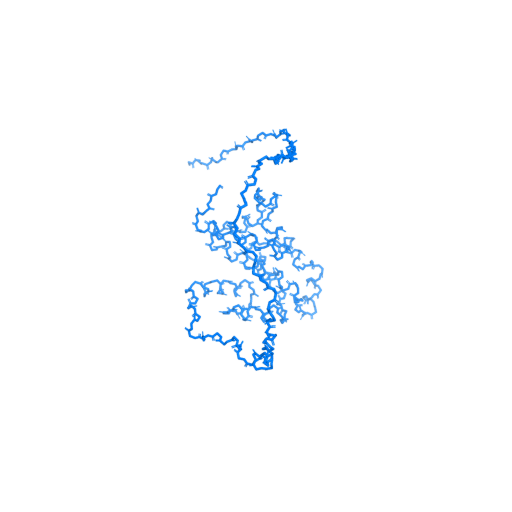83 1.00 96.56 174 ARG A CA 1
ATOM 1359 C C . ARG A 1 174 ? 3.324 8.511 -11.069 1.00 96.56 174 ARG A C 1
ATOM 1361 O O . ARG A 1 174 ? 2.515 9.323 -11.511 1.00 96.56 174 ARG A O 1
ATOM 1368 N N . GLN A 1 175 ? 4.233 7.909 -11.823 1.00 96.56 175 GLN A N 1
ATOM 1369 C CA . GLN A 1 175 ? 4.424 8.226 -13.223 1.00 96.56 175 GLN A CA 1
ATOM 1370 C C . GLN A 1 175 ? 3.268 7.647 -14.053 1.00 96.56 175 GLN A C 1
ATOM 1372 O O . GLN A 1 175 ? 3.041 6.440 -14.007 1.00 96.56 175 GLN A O 1
ATOM 1377 N N . PRO A 1 176 ? 2.542 8.470 -14.831 1.00 97.12 176 PRO A N 1
ATOM 1378 C CA . PRO A 1 176 ? 1.589 7.977 -15.820 1.00 97.12 176 PRO A CA 1
ATOM 1379 C C . PRO A 1 176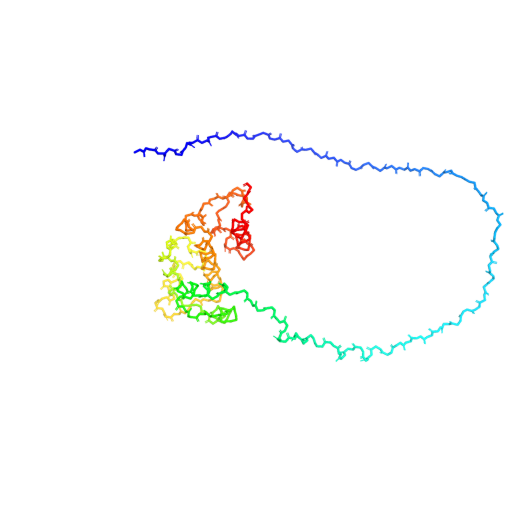 ? 2.259 7.044 -16.828 1.00 97.12 176 PRO A C 1
ATOM 1381 O O . PRO A 1 176 ? 3.321 7.369 -17.369 1.00 97.12 176 PRO A O 1
ATOM 1384 N N . LEU A 1 177 ? 1.642 5.892 -17.095 1.00 95.56 177 LEU A N 1
ATOM 1385 C CA . LEU A 1 177 ? 2.174 4.901 -18.028 1.00 95.56 177 LEU A CA 1
ATOM 1386 C C . LEU A 1 177 ? 1.212 4.705 -19.198 1.00 95.56 177 LEU A C 1
ATOM 1388 O O . LEU A 1 177 ? 0.036 4.410 -19.006 1.00 95.56 177 LEU A O 1
ATOM 1392 N N . ARG A 1 178 ? 1.730 4.754 -20.432 1.00 93.88 178 ARG A N 1
ATOM 1393 C CA . ARG A 1 178 ? 0.917 4.546 -21.649 1.00 93.88 178 ARG A CA 1
ATOM 1394 C C . ARG A 1 178 ? 0.177 3.205 -21.662 1.00 93.88 178 ARG A C 1
ATOM 1396 O O . ARG A 1 178 ? -0.920 3.101 -22.191 1.00 93.88 178 ARG A O 1
ATOM 1403 N N . ARG A 1 179 ? 0.781 2.164 -21.078 1.00 91.06 179 ARG A N 1
ATOM 1404 C CA . ARG A 1 179 ? 0.184 0.818 -20.980 1.00 91.06 179 ARG A CA 1
ATOM 1405 C C . ARG A 1 179 ? -0.967 0.736 -19.973 1.00 91.06 179 ARG A C 1
ATOM 1407 O O . ARG A 1 179 ? -1.707 -0.238 -19.994 1.00 91.06 179 ARG A O 1
ATOM 1414 N N . LEU A 1 180 ? -1.098 1.741 -19.109 1.00 94.69 180 LEU A N 1
ATOM 1415 C CA . LEU A 1 180 ? -2.175 1.897 -18.134 1.00 94.69 180 LEU A CA 1
ATOM 1416 C C . LEU A 1 180 ? -3.118 3.037 -18.550 1.00 94.69 180 LEU A C 1
ATOM 1418 O O . LEU A 1 180 ? -3.677 3.704 -17.691 1.00 94.69 180 LEU A O 1
ATOM 1422 N N . ASP A 1 181 ? -3.252 3.298 -19.855 1.00 95.00 181 ASP A N 1
ATOM 1423 C CA . ASP A 1 181 ? -4.118 4.357 -20.399 1.00 95.00 181 ASP A CA 1
ATOM 1424 C C . ASP A 1 181 ? -3.830 5.747 -19.794 1.00 95.00 181 ASP A C 1
ATOM 1426 O O . ASP A 1 181 ? -4.723 6.474 -19.367 1.00 95.00 181 ASP A O 1
ATOM 1430 N N . GLU A 1 182 ? -2.539 6.092 -19.692 1.00 96.50 182 GLU A N 1
ATOM 1431 C CA . GLU A 1 182 ? -2.047 7.338 -19.077 1.00 96.50 182 GLU A CA 1
ATOM 1432 C C . GLU A 1 182 ? -2.413 7.496 -17.587 1.00 96.50 182 GLU A C 1
ATOM 1434 O O . GLU A 1 182 ? -2.321 8.590 -17.027 1.00 96.50 182 GLU A O 1
ATOM 1439 N N . GLN A 1 183 ? -2.788 6.409 -16.908 1.00 97.25 183 GLN A N 1
ATOM 1440 C CA . GLN A 1 183 ? -2.934 6.382 -15.456 1.00 97.25 183 GLN A CA 1
ATOM 1441 C C . GLN A 1 183 ? -1.615 5.985 -14.788 1.00 97.25 183 GLN A C 1
ATOM 1443 O O . GLN A 1 183 ? -0.798 5.240 -15.340 1.00 97.25 183 GLN A O 1
ATOM 1448 N N . SER A 1 184 ? -1.386 6.498 -13.581 1.00 97.69 184 SER A N 1
ATOM 1449 C CA . SER A 1 184 ? -0.261 6.069 -12.757 1.00 97.69 184 SER A CA 1
ATOM 1450 C C . SER A 1 184 ? -0.552 4.735 -12.062 1.00 97.69 184 SER A C 1
ATOM 1452 O O . SER A 1 184 ? -1.715 4.404 -11.799 1.00 97.69 184 SER A O 1
ATOM 1454 N N . PRO A 1 185 ? 0.487 3.975 -11.682 1.00 97.94 185 PRO A N 1
ATOM 1455 C CA . PRO A 1 185 ? 0.323 2.774 -10.871 1.00 97.94 185 PRO A CA 1
ATOM 1456 C C . PRO A 1 185 ? -0.495 2.989 -9.584 1.00 97.94 185 PRO A C 1
ATOM 1458 O O . PRO A 1 185 ? -1.352 2.169 -9.254 1.00 97.94 185 PRO A O 1
ATOM 1461 N N . LEU A 1 186 ? -0.303 4.113 -8.880 1.00 97.62 186 LEU A N 1
ATOM 1462 C CA . LEU A 1 186 ? -1.111 4.455 -7.698 1.00 97.62 186 LEU A CA 1
ATOM 1463 C C . LEU A 1 186 ? -2.583 4.699 -8.037 1.00 97.62 186 LEU A C 1
ATOM 1465 O O . LEU A 1 186 ? -3.458 4.294 -7.274 1.00 97.62 186 LEU A O 1
ATOM 1469 N N . GLN A 1 187 ? -2.873 5.330 -9.177 1.00 97.69 187 GLN A N 1
ATOM 1470 C CA . GLN A 1 187 ? -4.253 5.523 -9.621 1.00 97.69 187 GLN A CA 1
ATOM 1471 C C . GLN A 1 187 ? -4.930 4.187 -9.936 1.00 97.69 187 GLN A C 1
ATOM 1473 O O . GLN A 1 187 ? -6.082 3.996 -9.543 1.00 97.69 187 GLN A O 1
ATOM 1478 N N . MET A 1 188 ? -4.214 3.252 -10.567 1.00 98.06 188 MET A N 1
ATOM 1479 C CA . MET A 1 188 ? -4.713 1.897 -10.830 1.00 98.06 188 MET A CA 1
ATOM 1480 C C . MET A 1 188 ? -4.980 1.120 -9.533 1.00 98.06 188 MET A C 1
ATOM 1482 O O . MET A 1 188 ? -5.986 0.414 -9.422 1.00 98.06 188 MET A O 1
ATOM 1486 N N . ALA A 1 189 ? -4.125 1.294 -8.521 1.00 97.44 189 ALA A N 1
ATOM 1487 C CA . ALA A 1 189 ? -4.209 0.594 -7.238 1.00 97.44 189 ALA A CA 1
ATOM 1488 C C . ALA A 1 189 ? -5.437 0.959 -6.375 1.00 97.44 189 ALA A C 1
ATOM 1490 O O . ALA A 1 189 ? -5.699 0.305 -5.356 1.00 97.44 189 ALA A O 1
ATOM 1491 N N . GLN A 1 190 ? -6.237 1.948 -6.791 1.00 96.38 190 GLN A N 1
ATOM 1492 C CA . GLN A 1 190 ? -7.543 2.237 -6.185 1.00 96.38 190 GLN A CA 1
ATOM 1493 C C . GLN A 1 190 ? -8.471 1.015 -6.200 1.00 96.38 190 GLN A C 1
ATOM 1495 O O . GLN A 1 190 ? -9.285 0.837 -5.292 1.00 96.38 190 GLN A O 1
ATOM 1500 N N . THR A 1 191 ? -8.310 0.135 -7.190 1.00 97.62 191 THR A N 1
ATOM 1501 C CA . THR A 1 191 ? -9.014 -1.147 -7.265 1.00 97.62 191 THR A CA 1
ATOM 1502 C C . THR A 1 191 ? -8.048 -2.310 -7.082 1.00 97.62 191 THR A C 1
ATOM 1504 O O . THR A 1 191 ? -6.862 -2.212 -7.394 1.00 97.62 191 THR A O 1
ATOM 1507 N N . GLU A 1 192 ? -8.568 -3.441 -6.611 1.00 97.19 192 GLU A N 1
ATOM 1508 C CA . GLU A 1 192 ? -7.782 -4.672 -6.492 1.00 97.19 192 GLU A CA 1
ATOM 1509 C C . GLU A 1 192 ? -7.258 -5.145 -7.852 1.00 97.19 192 GLU A C 1
ATOM 1511 O O . GLU A 1 192 ? -6.082 -5.458 -8.000 1.00 97.19 192 GLU A O 1
ATOM 1516 N N . GLN A 1 193 ? -8.115 -5.130 -8.876 1.00 98.06 193 GLN A N 1
ATOM 1517 C CA . GLN A 1 193 ? -7.724 -5.575 -10.213 1.00 98.06 193 GLN A CA 1
ATOM 1518 C C . GLN A 1 193 ? -6.674 -4.655 -10.841 1.00 98.06 193 GLN A C 1
ATOM 1520 O O . GLN A 1 193 ? -5.737 -5.137 -11.472 1.00 98.06 193 GLN A O 1
ATOM 1525 N N . GLY A 1 194 ? -6.776 -3.341 -10.629 1.00 98.00 194 GLY A N 1
ATOM 1526 C CA . GLY A 1 194 ? -5.761 -2.405 -11.101 1.00 98.00 194 GLY A CA 1
ATOM 1527 C C . GLY A 1 194 ? -4.413 -2.587 -10.400 1.00 98.00 194 GLY A C 1
ATOM 1528 O O . GLY A 1 194 ? -3.383 -2.535 -11.065 1.00 98.00 194 GLY A O 1
ATOM 1529 N N . ALA A 1 195 ? -4.393 -2.899 -9.101 1.00 98.06 195 ALA A N 1
ATOM 1530 C CA . ALA A 1 195 ? -3.145 -3.252 -8.423 1.00 98.06 195 ALA A CA 1
ATOM 1531 C C . ALA A 1 195 ? -2.514 -4.536 -8.966 1.00 98.06 195 ALA A C 1
ATOM 1533 O O . ALA A 1 195 ? -1.306 -4.559 -9.174 1.00 98.06 195 ALA A O 1
ATOM 1534 N N . ARG A 1 196 ? -3.310 -5.564 -9.280 1.00 97.75 196 ARG A N 1
ATOM 1535 C CA . ARG A 1 196 ? -2.794 -6.789 -9.918 1.00 97.75 196 ARG A CA 1
ATOM 1536 C C . ARG A 1 196 ? -2.170 -6.517 -11.285 1.00 97.75 196 ARG A C 1
ATOM 1538 O O . ARG A 1 196 ? -1.158 -7.117 -11.630 1.00 97.75 196 ARG A O 1
ATOM 1545 N N . LEU A 1 197 ? -2.738 -5.593 -12.064 1.00 97.56 197 LEU A N 1
ATOM 1546 C CA . LEU A 1 197 ? -2.130 -5.163 -13.329 1.00 97.56 197 LEU A CA 1
ATOM 1547 C C . LEU A 1 197 ? -0.762 -4.503 -13.108 1.00 97.56 197 LEU A C 1
ATOM 1549 O O . LEU A 1 197 ? 0.173 -4.774 -13.858 1.00 97.56 197 LEU A O 1
ATOM 1553 N N . VAL A 1 198 ? -0.634 -3.670 -12.074 1.00 97.88 198 VAL A N 1
ATOM 1554 C CA . VAL A 1 198 ? 0.637 -3.029 -11.702 1.00 97.88 198 VAL A CA 1
ATOM 1555 C C . VAL A 1 198 ? 1.657 -4.050 -11.200 1.00 97.88 198 VAL A C 1
ATOM 1557 O O . VAL A 1 198 ? 2.818 -3.983 -11.590 1.00 97.88 198 VAL A O 1
ATOM 1560 N N . GLU A 1 199 ? 1.237 -4.997 -10.364 1.00 96.75 199 GLU A N 1
ATOM 1561 C CA . GLU A 1 199 ? 2.079 -6.090 -9.873 1.00 96.75 199 GLU A CA 1
ATOM 1562 C C . GLU A 1 199 ? 2.648 -6.908 -11.035 1.00 96.75 199 GLU A C 1
ATOM 1564 O O . GLU A 1 199 ? 3.861 -7.070 -11.138 1.00 96.75 199 GLU A O 1
ATOM 1569 N N . ASN A 1 200 ? 1.794 -7.323 -11.973 1.00 96.44 200 ASN A N 1
ATOM 1570 C CA . ASN A 1 200 ? 2.228 -8.039 -13.172 1.00 96.44 200 ASN A CA 1
ATOM 1571 C C . ASN A 1 200 ? 3.213 -7.218 -14.015 1.00 96.44 200 ASN A C 1
ATOM 1573 O O . ASN A 1 200 ? 4.166 -7.772 -14.556 1.00 96.44 200 ASN A O 1
ATOM 1577 N N . LEU A 1 201 ? 3.006 -5.902 -14.125 1.00 95.56 201 LEU A N 1
ATOM 1578 C CA . LEU A 1 201 ? 3.931 -5.022 -14.836 1.00 95.56 201 LEU A CA 1
ATOM 1579 C C . LEU A 1 201 ? 5.299 -4.953 -14.141 1.00 95.56 201 LEU A C 1
ATOM 1581 O O . LEU A 1 201 ? 6.319 -4.992 -14.820 1.00 95.56 201 LEU A O 1
ATOM 1585 N N . LEU A 1 202 ? 5.334 -4.874 -12.809 1.00 94.75 202 LEU A N 1
ATOM 1586 C CA . LEU A 1 202 ? 6.582 -4.897 -12.039 1.00 94.75 202 LEU A CA 1
ATOM 1587 C C . LEU A 1 202 ? 7.318 -6.231 -12.198 1.00 94.75 202 LEU A C 1
ATOM 1589 O O . LEU A 1 202 ? 8.526 -6.220 -12.407 1.00 94.75 202 LEU A O 1
ATOM 1593 N N . ILE A 1 203 ? 6.597 -7.355 -12.174 1.00 93.56 203 ILE A N 1
ATOM 1594 C CA . ILE A 1 203 ? 7.170 -8.689 -12.417 1.00 93.56 203 ILE A CA 1
ATOM 1595 C C . ILE A 1 203 ? 7.769 -8.769 -13.826 1.00 93.56 203 ILE A C 1
ATOM 1597 O O . ILE A 1 203 ? 8.903 -9.201 -13.987 1.00 93.56 203 ILE A O 1
ATOM 1601 N N . GLN A 1 204 ? 7.057 -8.281 -14.847 1.00 92.06 204 GLN A N 1
ATOM 1602 C CA . GLN A 1 204 ? 7.587 -8.230 -16.214 1.00 92.06 204 GLN A CA 1
ATOM 1603 C C . GLN A 1 204 ? 8.872 -7.401 -16.308 1.00 92.06 204 GLN A C 1
ATOM 1605 O O . GLN A 1 204 ? 9.794 -7.786 -17.022 1.00 92.06 204 GLN A O 1
ATOM 1610 N N . ILE A 1 205 ? 8.945 -6.275 -15.593 1.00 91.50 205 ILE A N 1
ATOM 1611 C CA . ILE A 1 205 ? 10.157 -5.450 -15.543 1.00 91.50 205 ILE A CA 1
ATOM 1612 C C . ILE A 1 205 ? 11.310 -6.219 -14.881 1.00 91.50 205 ILE A C 1
ATOM 1614 O O . ILE A 1 205 ? 12.410 -6.215 -15.430 1.00 91.50 205 ILE A O 1
ATOM 1618 N N . ASP A 1 206 ? 11.060 -6.896 -13.756 1.00 88.75 206 ASP A N 1
ATOM 1619 C CA . ASP A 1 206 ? 12.053 -7.701 -13.022 1.00 88.75 206 ASP A CA 1
ATOM 1620 C C . ASP A 1 206 ? 12.615 -8.850 -13.874 1.00 88.75 206 ASP A C 1
ATOM 1622 O O . ASP A 1 206 ? 13.820 -9.087 -13.919 1.00 88.75 206 ASP A O 1
ATOM 1626 N N . GLU A 1 207 ? 11.744 -9.512 -14.636 1.00 89.81 207 GLU A N 1
ATOM 1627 C CA . GLU A 1 207 ? 12.099 -10.597 -15.555 1.00 89.81 207 GLU A CA 1
ATOM 1628 C C . GLU A 1 207 ? 12.763 -10.105 -16.858 1.00 89.81 207 GLU A C 1
ATOM 1630 O O . GLU A 1 207 ? 13.185 -10.909 -17.691 1.00 89.81 207 GLU A O 1
ATOM 1635 N N . GLY A 1 208 ? 12.875 -8.787 -17.059 1.00 85.69 208 GLY A N 1
ATOM 1636 C CA . GLY A 1 208 ? 13.484 -8.190 -18.249 1.00 85.69 208 GLY A CA 1
ATOM 1637 C C . GLY A 1 208 ? 12.574 -8.162 -19.481 1.00 85.69 208 GLY A C 1
ATOM 1638 O O . GLY A 1 208 ? 13.037 -7.851 -20.582 1.00 85.69 208 GLY A O 1
ATOM 1639 N N . TYR A 1 209 ? 11.274 -8.426 -19.322 1.00 76.88 209 TYR A N 1
ATOM 1640 C CA . TYR A 1 209 ? 10.263 -8.193 -20.353 1.00 76.88 209 TYR A CA 1
ATOM 1641 C C . TYR A 1 209 ? 9.955 -6.696 -20.455 1.00 76.88 209 TYR A C 1
ATOM 1643 O O . TYR A 1 209 ? 8.909 -6.202 -20.031 1.00 76.88 209 TYR A O 1
ATOM 1651 N N . VAL A 1 210 ? 10.875 -5.945 -21.053 1.00 63.44 210 VAL A N 1
ATOM 1652 C CA . VAL A 1 210 ? 10.654 -4.538 -21.398 1.00 63.44 210 VAL A CA 1
ATOM 1653 C C . VAL A 1 210 ? 10.282 -4.444 -22.879 1.00 63.44 210 VAL A C 1
ATOM 1655 O O . VAL A 1 210 ? 10.909 -5.079 -23.723 1.00 63.44 210 VAL A O 1
ATOM 1658 N N . ALA A 1 211 ? 9.249 -3.658 -23.194 1.00 50.66 211 ALA A N 1
ATOM 1659 C CA . ALA A 1 211 ? 8.854 -3.313 -24.569 1.00 50.66 211 ALA A CA 1
ATOM 1660 C C . ALA A 1 211 ? 8.887 -1.798 -24.775 1.00 50.66 211 ALA A C 1
ATOM 1662 O O . ALA A 1 211 ? 8.589 -1.083 -23.785 1.00 50.66 211 ALA A O 1
#

Nearest PDB structures (foldseek):
  6gw6-assembly1_F  TM=9.139E-01  e=5.180E-08  Pseudomonas putida KT2440
  8gug-assembly1_C-2  TM=9.297E-01  e=3.495E-05  Vibrio parahaemolyticus RIMD 2210633
  8gug-assembly1_B-2  TM=9.095E-01  e=1.027E-04  Vibrio parahaemolyticus RIMD 2210633